Protein AF-A0A1M5S1B3-F1 (afdb_monomer_lite)

pLDDT: mean 83.91, std 16.59, range [32.0, 97.44]

Sequence (224 aa):
MMGCQSNFSLGKYIITVSEYGALAWTTNATFGRTRSGSCSVVGNILILLSCEEKALGYLRLEFQRNQMKLPVWDFSRYYCLSLDLNSTGKRNNSTEACIEDLALNYDHRPPAYEEPGLYRLDRYEICVDPYGGISWTTIDGSGKAARGSAAIDSGILLLKPKHDIIDTGPARLFYSKLRSMPSWQRTDLWGYEASLRSCAARSRGSAGSARAILGRLFSRRTVF

Radius of gyration: 20.28 Å; chains: 1; bounding box: 57×34×54 Å

Organism: NCBI:txid1121409

Structure (mmCIF, N/CA/C/O backbone):
data_AF-A0A1M5S1B3-F1
#
_entry.id   AF-A0A1M5S1B3-F1
#
loop_
_atom_site.group_PDB
_atom_site.id
_atom_site.type_symbol
_atom_site.label_atom_id
_atom_site.label_alt_id
_atom_site.label_comp_id
_atom_site.label_asym_id
_atom_site.label_entity_id
_atom_site.label_seq_id
_atom_site.pdbx_PDB_ins_code
_atom_site.Cartn_x
_atom_site.Cartn_y
_atom_site.Cartn_z
_atom_site.occupancy
_atom_site.B_iso_or_equiv
_atom_site.auth_seq_id
_atom_site.auth_comp_id
_atom_site.auth_asym_id
_atom_site.auth_atom_id
_atom_site.pdbx_PDB_model_num
ATOM 1 N N . MET A 1 1 ? 33.535 1.724 -19.715 1.00 37.28 1 MET A N 1
ATOM 2 C CA . MET A 1 1 ? 33.045 0.381 -19.342 1.00 37.28 1 MET A CA 1
ATOM 3 C C . MET A 1 1 ? 31.544 0.496 -19.126 1.00 37.28 1 MET A C 1
ATOM 5 O O . MET A 1 1 ? 31.143 1.174 -18.193 1.00 37.28 1 MET A O 1
ATOM 9 N N . MET A 1 2 ? 30.727 -0.012 -20.052 1.00 45.91 2 MET A N 1
ATOM 10 C CA . MET A 1 2 ? 29.263 0.013 -19.928 1.00 45.91 2 MET A CA 1
ATOM 11 C C . MET A 1 2 ? 28.829 -1.219 -19.139 1.00 45.91 2 MET A C 1
ATOM 13 O O . MET A 1 2 ? 29.049 -2.335 -19.603 1.00 45.91 2 MET A O 1
ATOM 17 N N . GLY A 1 3 ? 28.261 -1.012 -17.953 1.00 54.88 3 GLY A N 1
ATOM 18 C CA . GLY A 1 3 ? 27.695 -2.095 -17.159 1.00 54.88 3 GLY A CA 1
ATOM 19 C C . GLY A 1 3 ? 26.439 -2.682 -17.815 1.00 54.88 3 GLY A C 1
ATOM 20 O O . GLY A 1 3 ? 25.637 -1.950 -18.400 1.00 54.88 3 GLY A O 1
ATOM 21 N N . CYS A 1 4 ? 26.264 -3.999 -17.736 1.00 63.03 4 CYS A N 1
ATOM 22 C CA . CYS A 1 4 ? 25.086 -4.725 -18.198 1.00 63.03 4 CYS A CA 1
ATOM 23 C C . CYS A 1 4 ? 23.859 -4.358 -17.353 1.00 63.03 4 CYS A C 1
ATOM 25 O O . CYS A 1 4 ? 23.652 -4.874 -16.257 1.00 63.03 4 CYS A O 1
ATOM 27 N N . GLN A 1 5 ? 23.010 -3.484 -17.886 1.00 82.38 5 GLN A N 1
ATOM 28 C CA . GLN A 1 5 ? 21.691 -3.197 -17.328 1.00 82.38 5 GLN A CA 1
ATOM 29 C C . GLN A 1 5 ? 20.650 -4.134 -17.945 1.00 82.38 5 GLN A C 1
ATOM 31 O O . GLN A 1 5 ? 20.606 -4.309 -19.164 1.00 82.38 5 GLN A O 1
ATOM 36 N N . SER A 1 6 ? 19.796 -4.725 -17.110 1.00 90.44 6 SER A N 1
ATOM 37 C CA . SER A 1 6 ? 18.665 -5.541 -17.573 1.00 90.44 6 SER A CA 1
ATOM 38 C C . SER A 1 6 ? 17.364 -4.754 -17.456 1.00 90.44 6 SER A C 1
ATOM 40 O O . SER A 1 6 ? 17.094 -4.166 -16.412 1.00 90.44 6 SER A O 1
ATOM 42 N N . ASN A 1 7 ? 16.551 -4.757 -18.513 1.00 93.50 7 ASN A N 1
ATOM 43 C CA . ASN A 1 7 ? 15.290 -4.017 -18.573 1.00 93.50 7 ASN A CA 1
ATOM 44 C C . ASN A 1 7 ? 14.096 -4.971 -18.666 1.00 93.50 7 ASN A C 1
ATOM 46 O O . ASN A 1 7 ? 14.101 -5.898 -19.475 1.00 93.50 7 ASN A O 1
ATOM 50 N N . PHE A 1 8 ? 13.048 -4.687 -17.896 1.00 93.62 8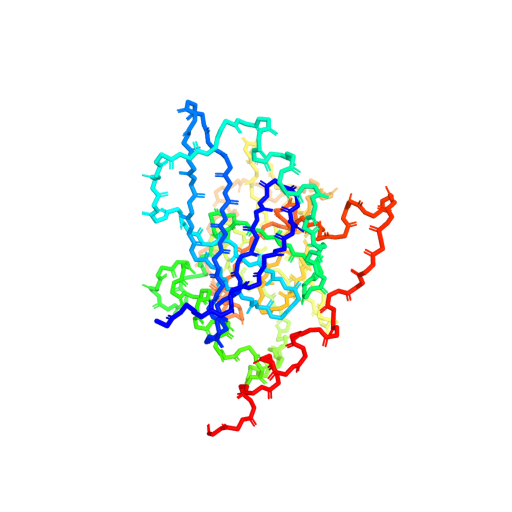 PHE A N 1
ATOM 51 C CA . PHE A 1 8 ? 11.826 -5.483 -17.815 1.00 93.62 8 PHE A CA 1
ATOM 52 C C . PHE A 1 8 ? 10.588 -4.614 -18.031 1.00 93.62 8 PHE A C 1
ATOM 54 O O . PHE A 1 8 ? 10.560 -3.441 -17.670 1.00 93.62 8 PHE A O 1
ATOM 61 N N . SER A 1 9 ? 9.534 -5.191 -18.596 1.00 93.94 9 SER A N 1
ATOM 62 C CA . SER A 1 9 ? 8.230 -4.549 -18.747 1.00 93.94 9 SER A CA 1
ATOM 63 C C . SER A 1 9 ? 7.332 -4.843 -17.542 1.00 93.94 9 SER A C 1
ATOM 65 O O . SER A 1 9 ? 7.104 -6.005 -17.203 1.00 93.94 9 SER A O 1
ATOM 67 N N . LEU A 1 10 ? 6.736 -3.797 -16.959 1.00 93.81 10 LEU A N 1
ATOM 68 C CA . LEU A 1 10 ? 5.743 -3.889 -15.885 1.00 93.81 10 LEU A CA 1
ATOM 69 C C . LEU A 1 10 ? 4.601 -2.887 -16.106 1.00 93.81 10 LEU A C 1
ATOM 71 O O . LEU A 1 10 ? 4.738 -1.693 -15.846 1.00 93.81 10 LEU A O 1
ATOM 75 N N . GLY A 1 11 ? 3.438 -3.345 -16.577 1.00 90.00 11 GLY A N 1
ATOM 76 C CA . GLY A 1 11 ? 2.297 -2.455 -16.831 1.00 90.00 11 GLY A CA 1
ATOM 77 C C . GLY A 1 11 ? 2.649 -1.347 -17.832 1.00 90.00 11 GLY A C 1
ATOM 78 O O . GLY A 1 11 ? 2.876 -1.642 -19.004 1.00 90.00 11 GLY A O 1
ATOM 79 N N . LYS A 1 12 ? 2.714 -0.088 -17.373 1.00 90.62 12 LYS A N 1
ATOM 80 C CA . LYS A 1 12 ? 3.164 1.095 -18.146 1.00 90.62 12 LYS A CA 1
ATOM 81 C C . LYS A 1 12 ? 4.621 1.511 -17.873 1.00 90.62 12 LYS A C 1
ATOM 83 O O . LYS A 1 12 ? 5.084 2.504 -18.423 1.00 90.62 12 LYS A O 1
ATOM 88 N N . TYR A 1 13 ? 5.301 0.782 -16.997 1.00 93.88 13 TYR A N 1
ATOM 89 C CA . TYR A 1 13 ? 6.650 1.057 -16.529 1.00 93.88 13 TYR A CA 1
ATOM 90 C C . TYR A 1 13 ? 7.662 0.122 -17.194 1.00 93.88 13 TYR A C 1
ATOM 92 O O . TYR A 1 13 ? 7.344 -1.011 -17.575 1.00 93.88 13 TYR A O 1
ATOM 100 N N . ILE A 1 14 ? 8.890 0.605 -17.311 1.00 94.25 14 ILE A N 1
ATOM 101 C CA . ILE A 1 14 ? 10.083 -0.201 -17.546 1.00 94.25 14 ILE A CA 1
ATOM 102 C C . ILE A 1 14 ? 10.834 -0.258 -16.223 1.00 94.25 14 ILE A C 1
ATOM 104 O O . ILE A 1 14 ? 11.056 0.790 -15.621 1.00 94.25 14 ILE A O 1
ATOM 108 N N . ILE A 1 15 ? 11.192 -1.456 -15.773 1.00 95.25 15 ILE A N 1
ATOM 109 C CA . ILE A 1 15 ? 12.019 -1.666 -14.586 1.00 95.25 15 ILE A CA 1
ATOM 110 C C . ILE A 1 15 ? 13.436 -1.979 -15.046 1.00 95.25 15 ILE A C 1
ATOM 112 O O . ILE A 1 15 ? 13.647 -2.938 -15.788 1.00 95.25 15 ILE A O 1
ATOM 116 N N . THR A 1 16 ? 14.391 -1.167 -14.617 1.00 93.88 16 THR A N 1
ATOM 117 C CA . THR A 1 16 ? 15.815 -1.344 -14.891 1.00 93.88 16 THR A CA 1
ATOM 118 C C . THR A 1 16 ? 16.493 -1.900 -13.651 1.00 93.88 16 THR A C 1
ATOM 120 O O . THR A 1 16 ? 16.322 -1.377 -12.551 1.00 93.88 16 THR A O 1
ATOM 123 N N . VAL A 1 17 ? 17.269 -2.961 -13.846 1.00 93.12 17 VAL A N 1
ATOM 124 C CA . VAL A 1 17 ? 18.108 -3.582 -12.823 1.00 93.12 17 VAL A CA 1
ATOM 125 C C . VAL A 1 17 ? 19.557 -3.277 -13.169 1.00 93.12 17 VAL A C 1
ATOM 127 O O . VAL A 1 17 ? 20.032 -3.650 -14.247 1.00 93.12 17 VAL A O 1
ATOM 130 N N . SER A 1 18 ? 20.246 -2.577 -12.271 1.00 89.69 18 SER A N 1
ATOM 131 C CA . SER A 1 18 ? 21.678 -2.323 -12.403 1.00 89.69 18 SER A CA 1
ATOM 132 C C . SER A 1 18 ? 22.498 -3.555 -12.013 1.00 89.69 18 SER A C 1
ATOM 134 O O . SER A 1 18 ? 22.008 -4.466 -11.344 1.00 89.69 18 SER A O 1
ATOM 136 N N . GLU A 1 19 ? 23.778 -3.567 -12.381 1.00 85.19 19 GLU A N 1
ATOM 137 C CA . GLU A 1 19 ? 24.711 -4.639 -12.000 1.00 85.19 19 GLU A CA 1
ATOM 138 C C . GLU A 1 19 ? 24.839 -4.814 -10.480 1.00 85.19 19 GLU A C 1
ATOM 140 O O . GLU A 1 19 ? 25.057 -5.922 -9.997 1.00 85.19 19 GLU A O 1
ATOM 145 N N . TYR A 1 20 ? 24.651 -3.731 -9.722 1.00 82.81 20 TYR A N 1
ATOM 146 C CA . TYR A 1 20 ? 24.690 -3.720 -8.257 1.00 82.81 20 TYR A CA 1
ATOM 147 C C . TYR A 1 20 ? 23.337 -4.079 -7.623 1.00 82.81 20 TYR A C 1
ATOM 149 O O . TYR A 1 20 ? 23.167 -3.975 -6.410 1.00 82.81 20 TYR A O 1
ATOM 157 N N . GLY A 1 21 ? 22.351 -4.471 -8.436 1.00 82.44 21 GLY A N 1
ATOM 158 C CA . GLY A 1 21 ? 21.005 -4.806 -7.979 1.00 82.44 21 GLY A CA 1
ATOM 159 C C . GLY A 1 21 ? 20.150 -3.595 -7.604 1.00 82.44 21 GLY A C 1
ATOM 160 O O . GLY A 1 21 ? 19.090 -3.773 -7.007 1.00 82.44 21 GLY A O 1
ATOM 161 N N . ALA A 1 22 ? 20.577 -2.373 -7.943 1.00 89.00 22 ALA A N 1
ATOM 162 C CA . ALA A 1 22 ? 19.733 -1.193 -7.781 1.00 89.00 22 ALA A CA 1
ATOM 163 C C . ALA A 1 22 ? 18.592 -1.242 -8.802 1.00 89.00 22 ALA A C 1
ATOM 165 O O . ALA A 1 22 ? 18.811 -1.547 -9.979 1.00 89.00 22 ALA A O 1
ATOM 166 N N . LEU A 1 23 ? 17.381 -0.949 -8.339 1.00 93.38 23 LEU A N 1
ATOM 167 C CA . LEU A 1 23 ? 16.174 -0.981 -9.151 1.00 93.38 23 LEU A CA 1
ATOM 168 C C . LEU A 1 23 ? 15.704 0.440 -9.429 1.00 93.38 23 LEU A C 1
ATOM 170 O O . LEU A 1 23 ? 15.578 1.248 -8.513 1.00 93.38 23 LEU A O 1
ATOM 174 N N . ALA A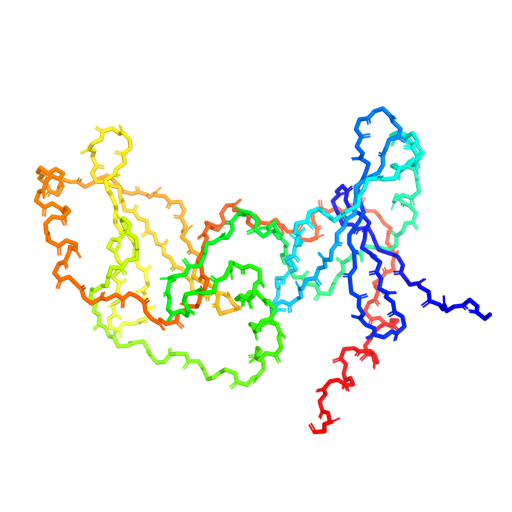 1 24 ? 15.382 0.717 -10.685 1.00 94.62 24 ALA A N 1
ATOM 175 C CA . ALA A 1 24 ? 14.778 1.972 -11.103 1.00 94.62 24 ALA A CA 1
ATOM 176 C C . ALA A 1 24 ? 13.565 1.698 -11.987 1.00 94.62 24 ALA A C 1
ATOM 178 O O . ALA A 1 24 ? 13.523 0.710 -12.721 1.00 94.62 24 ALA A O 1
ATOM 179 N N . TRP A 1 25 ? 12.577 2.582 -11.941 1.00 95.00 25 TRP A N 1
ATOM 180 C CA . TRP A 1 25 ? 11.451 2.568 -12.859 1.00 95.00 25 TRP A CA 1
ATOM 181 C C . TRP A 1 25 ? 11.552 3.735 -13.824 1.00 95.00 25 TRP A C 1
ATOM 183 O O . TRP A 1 25 ? 12.063 4.800 -13.499 1.00 95.00 25 TRP A O 1
ATOM 193 N N . THR A 1 26 ? 11.028 3.542 -15.029 1.00 93.94 26 THR A N 1
ATOM 194 C CA . THR A 1 26 ? 10.838 4.599 -16.021 1.00 93.94 26 THR A CA 1
ATOM 195 C C . THR A 1 26 ? 9.447 4.482 -16.630 1.00 93.94 26 THR A C 1
ATOM 197 O O . THR A 1 26 ? 8.979 3.387 -16.932 1.00 93.94 26 THR A O 1
ATOM 200 N N . THR A 1 27 ? 8.766 5.604 -16.842 1.00 92.25 27 THR A N 1
ATOM 201 C CA . THR A 1 27 ? 7.501 5.682 -17.590 1.00 92.25 27 THR A CA 1
ATOM 202 C C . THR A 1 27 ? 7.541 6.852 -18.561 1.00 92.25 27 THR A C 1
ATOM 204 O O . THR A 1 27 ? 8.162 7.885 -18.297 1.00 92.25 27 THR A O 1
ATOM 207 N N . ASN A 1 28 ? 6.815 6.729 -19.669 1.00 89.25 28 ASN A N 1
ATOM 208 C CA . ASN A 1 28 ? 6.509 7.882 -20.505 1.00 89.25 28 ASN A CA 1
ATOM 209 C C . ASN A 1 28 ? 5.652 8.900 -19.726 1.00 89.25 28 ASN A C 1
ATOM 211 O O . ASN A 1 28 ? 4.760 8.530 -18.954 1.00 89.25 28 ASN A O 1
ATOM 215 N N . ALA A 1 29 ? 5.934 10.177 -19.952 1.00 82.75 29 ALA A N 1
ATOM 216 C CA . ALA A 1 29 ? 5.167 11.328 -19.510 1.00 82.75 29 ALA A CA 1
ATOM 217 C C . ALA A 1 29 ? 4.726 12.161 -20.727 1.00 82.75 29 ALA A C 1
ATOM 219 O O . ALA A 1 29 ? 5.147 11.937 -21.865 1.00 82.75 29 ALA A O 1
ATOM 220 N N . THR A 1 30 ? 3.840 13.129 -20.497 1.00 77.94 30 THR A N 1
ATOM 221 C CA . THR A 1 30 ? 3.340 14.006 -21.560 1.00 77.94 30 THR A CA 1
ATOM 222 C C . THR A 1 30 ? 4.472 14.810 -22.211 1.00 77.94 30 THR A C 1
ATOM 224 O O . THR A 1 30 ? 5.472 15.129 -21.568 1.00 77.94 30 THR A O 1
ATOM 227 N N . PHE A 1 31 ? 4.290 15.152 -23.492 1.00 78.31 31 PHE A N 1
ATOM 228 C CA . PHE A 1 31 ? 5.207 15.988 -24.284 1.00 78.31 31 PHE A CA 1
ATOM 229 C C . PHE A 1 31 ? 6.603 15.392 -24.528 1.00 78.31 31 PHE A C 1
ATOM 231 O O . PHE A 1 31 ? 7.599 16.104 -24.449 1.00 78.31 31 PHE A O 1
ATOM 238 N N . GLY A 1 32 ? 6.684 14.086 -24.815 1.00 77.31 32 GLY A N 1
ATOM 239 C CA . GLY A 1 32 ? 7.965 13.438 -25.140 1.00 77.31 32 GLY A CA 1
ATOM 240 C C . GLY A 1 32 ? 8.948 13.454 -23.969 1.00 77.31 32 GLY A C 1
ATOM 241 O O . GLY A 1 32 ? 10.155 13.534 -24.157 1.00 77.31 32 GLY A O 1
ATOM 242 N N . ARG A 1 33 ? 8.427 13.442 -22.740 1.00 83.56 33 ARG A N 1
ATOM 243 C CA . ARG A 1 33 ? 9.235 13.380 -21.524 1.00 83.56 33 ARG A CA 1
ATOM 244 C C . ARG A 1 33 ? 9.167 11.988 -20.933 1.00 83.56 33 ARG A C 1
ATOM 246 O O . ARG A 1 33 ? 8.184 11.268 -21.111 1.00 83.56 33 ARG A O 1
ATOM 253 N N . THR A 1 34 ? 10.185 11.628 -20.179 1.00 88.06 34 THR A N 1
ATOM 254 C CA . THR A 1 34 ? 10.177 10.446 -19.318 1.00 88.06 34 THR A CA 1
ATOM 255 C C . THR A 1 34 ? 10.211 10.875 -17.863 1.00 88.06 34 THR A C 1
ATOM 257 O O . THR A 1 34 ? 10.659 11.969 -17.520 1.00 88.06 34 THR A O 1
ATOM 260 N N . ARG A 1 35 ? 9.656 10.020 -17.009 1.00 90.94 35 ARG A N 1
ATOM 261 C CA . ARG A 1 35 ? 9.797 10.104 -15.558 1.00 90.94 35 ARG A CA 1
ATOM 262 C C . ARG A 1 35 ? 10.469 8.841 -15.075 1.00 90.94 35 ARG A C 1
ATOM 264 O O . ARG A 1 35 ? 10.085 7.761 -15.531 1.00 90.94 35 ARG A O 1
ATOM 271 N N . SER A 1 36 ? 11.392 8.997 -14.147 1.00 92.19 36 SER A N 1
ATOM 272 C CA . SER A 1 36 ? 12.081 7.896 -13.493 1.00 92.19 36 SER A CA 1
ATOM 273 C C . SER A 1 36 ? 12.191 8.130 -11.993 1.00 92.19 36 SER A C 1
ATOM 275 O O . SER A 1 36 ? 12.040 9.252 -11.502 1.00 92.19 36 SER A O 1
ATOM 277 N N . GLY A 1 37 ? 12.414 7.040 -11.275 1.00 93.75 37 GLY A N 1
ATOM 278 C CA . GLY A 1 37 ? 12.659 7.029 -9.841 1.00 93.75 37 GLY A CA 1
ATOM 279 C C . GLY A 1 37 ? 13.144 5.657 -9.398 1.00 93.75 37 GLY A C 1
ATOM 280 O O . GLY A 1 37 ? 13.147 4.701 -10.182 1.00 93.75 37 GLY A O 1
ATOM 281 N N . SER A 1 38 ? 13.554 5.562 -8.142 1.00 94.56 38 SER A N 1
ATOM 282 C CA . SER A 1 38 ? 14.037 4.317 -7.552 1.00 94.56 38 SER A CA 1
ATOM 283 C C . SER A 1 38 ? 12.899 3.325 -7.262 1.00 94.56 38 SER A C 1
ATOM 285 O O . SER A 1 38 ? 11.720 3.687 -7.190 1.00 94.56 38 SER A O 1
ATOM 287 N N . CYS A 1 39 ? 13.230 2.042 -7.110 1.00 94.69 39 CYS A N 1
ATOM 288 C CA . CYS A 1 39 ? 12.299 1.024 -6.617 1.00 94.69 39 CYS A CA 1
ATOM 289 C C . CYS A 1 39 ? 12.887 0.269 -5.428 1.00 94.69 39 CYS A C 1
ATOM 291 O O . CYS A 1 39 ? 14.091 0.026 -5.373 1.00 94.69 39 CYS A O 1
ATOM 293 N N . SER A 1 40 ? 11.999 -0.236 -4.577 1.00 94.31 40 SER A N 1
ATOM 294 C CA . SER A 1 40 ? 12.340 -1.158 -3.496 1.00 94.31 40 SER A CA 1
ATOM 295 C C . SER A 1 40 ? 11.471 -2.405 -3.581 1.00 94.31 40 SER A C 1
ATOM 297 O O . SER A 1 40 ? 10.275 -2.317 -3.853 1.00 94.31 40 SER A O 1
ATOM 299 N N . VAL A 1 41 ? 12.059 -3.579 -3.358 1.00 93.06 41 VAL A N 1
ATOM 300 C CA . VAL A 1 41 ? 11.309 -4.837 -3.242 1.00 93.06 41 VAL A CA 1
ATOM 301 C C . VAL A 1 41 ? 11.174 -5.172 -1.767 1.00 93.06 41 VAL A C 1
ATOM 303 O O . VAL A 1 41 ? 12.174 -5.269 -1.063 1.00 93.06 41 VAL A O 1
ATOM 306 N N . VAL A 1 42 ? 9.936 -5.357 -1.319 1.00 92.12 42 VAL A N 1
ATOM 307 C CA . VAL A 1 42 ? 9.602 -5.799 0.032 1.00 92.12 42 VAL A CA 1
ATOM 308 C C . VAL A 1 42 ? 8.804 -7.089 -0.090 1.00 92.12 42 VAL A C 1
ATOM 310 O O . VAL A 1 42 ? 7.664 -7.069 -0.558 1.00 92.12 42 VAL A O 1
ATOM 313 N N . GLY A 1 43 ? 9.404 -8.217 0.295 1.00 89.88 43 GLY A N 1
ATOM 314 C CA . GLY A 1 43 ? 8.798 -9.534 0.117 1.00 89.88 43 GLY A CA 1
ATOM 315 C C . GLY A 1 43 ? 8.320 -9.760 -1.317 1.00 89.88 43 GLY A C 1
ATOM 316 O O . GLY A 1 43 ? 9.113 -9.772 -2.255 1.00 89.88 43 GLY A O 1
ATOM 317 N N . ASN A 1 44 ? 7.005 -9.909 -1.496 1.00 91.38 44 ASN A N 1
ATOM 318 C CA . ASN A 1 44 ? 6.384 -10.150 -2.803 1.00 91.38 44 ASN A CA 1
ATOM 319 C C . ASN A 1 44 ? 5.857 -8.879 -3.497 1.00 91.38 44 ASN A C 1
ATOM 321 O O . ASN A 1 44 ? 5.125 -8.988 -4.492 1.00 91.38 44 ASN A O 1
ATOM 325 N N . ILE A 1 45 ? 6.208 -7.691 -3.000 1.00 94.62 45 ILE A N 1
ATOM 326 C CA . ILE A 1 45 ? 5.695 -6.399 -3.468 1.00 94.62 45 ILE A CA 1
ATOM 327 C C . ILE A 1 45 ? 6.851 -5.528 -3.980 1.00 94.62 45 ILE A C 1
ATOM 329 O O . ILE A 1 45 ? 7.800 -5.239 -3.257 1.00 94.62 45 ILE A O 1
ATOM 333 N N . LEU A 1 46 ? 6.759 -5.073 -5.233 1.00 96.19 46 LEU A N 1
ATOM 334 C CA . LEU A 1 46 ? 7.633 -4.034 -5.788 1.00 96.19 46 LEU A CA 1
ATOM 335 C C . LEU A 1 46 ? 7.016 -2.654 -5.532 1.00 96.19 46 LEU A C 1
ATOM 337 O O . LEU A 1 46 ? 5.931 -2.347 -6.021 1.00 96.19 46 LEU A O 1
ATOM 341 N N . ILE A 1 47 ? 7.721 -1.798 -4.810 1.00 96.75 47 ILE A N 1
ATOM 342 C CA . ILE A 1 47 ? 7.279 -0.444 -4.488 1.00 96.75 47 ILE A CA 1
ATOM 343 C C . ILE A 1 47 ? 8.039 0.536 -5.380 1.00 96.75 47 ILE A C 1
ATOM 345 O O . ILE A 1 47 ? 9.268 0.598 -5.350 1.00 96.75 47 ILE A O 1
ATOM 349 N N . LEU A 1 48 ? 7.301 1.293 -6.191 1.00 96.19 48 LEU A N 1
ATOM 350 C CA . LEU A 1 48 ? 7.851 2.355 -7.031 1.00 96.19 48 LEU A CA 1
ATOM 351 C C . LEU A 1 48 ? 7.929 3.637 -6.197 1.00 96.19 48 LEU A C 1
ATOM 353 O O . LEU A 1 48 ? 6.885 4.182 -5.827 1.00 96.19 48 LEU A O 1
ATOM 357 N N . LEU A 1 49 ? 9.144 4.089 -5.884 1.00 95.19 49 LEU A N 1
ATOM 358 C CA . LEU A 1 49 ? 9.376 5.295 -5.087 1.00 95.19 49 LEU A CA 1
ATOM 359 C C . LEU A 1 49 ? 9.068 6.560 -5.898 1.00 95.19 49 LEU A C 1
ATOM 361 O O . LEU A 1 49 ? 8.741 6.495 -7.090 1.00 95.19 49 LEU A O 1
ATOM 365 N N . SER A 1 50 ? 9.128 7.714 -5.239 1.00 90.62 50 SER A N 1
ATOM 366 C CA . SER A 1 50 ? 8.826 9.006 -5.842 1.00 90.62 50 SER A CA 1
ATOM 367 C C . SER A 1 50 ? 9.663 9.282 -7.091 1.00 90.62 50 SER A C 1
ATOM 369 O O . SER A 1 50 ? 10.761 8.774 -7.289 1.00 90.62 50 SER A O 1
ATOM 371 N N . CYS A 1 51 ? 9.097 10.097 -7.980 1.00 86.94 51 CYS A N 1
ATOM 372 C CA . CYS A 1 51 ? 9.772 10.522 -9.200 1.00 86.94 51 CYS A CA 1
ATOM 373 C C . CYS A 1 51 ? 10.949 11.435 -8.844 1.00 86.94 51 CYS A C 1
ATOM 375 O O . CYS A 1 51 ? 10.732 12.515 -8.296 1.00 86.94 51 CYS A O 1
ATOM 377 N N . GLU A 1 52 ? 12.153 11.039 -9.232 1.00 78.69 52 GLU A N 1
ATOM 378 C CA . GLU A 1 52 ? 13.385 11.792 -8.985 1.00 78.69 52 GLU A CA 1
ATOM 379 C C . GLU A 1 52 ? 13.773 12.634 -10.209 1.00 78.69 52 GLU A C 1
ATOM 381 O O . GLU A 1 52 ? 14.248 13.759 -10.071 1.00 78.69 52 GLU A O 1
ATOM 386 N N . GLU A 1 53 ? 13.496 12.143 -11.423 1.00 74.75 53 GLU A N 1
ATOM 387 C CA . GLU A 1 53 ? 14.030 12.744 -12.646 1.00 74.75 53 GLU A CA 1
ATOM 388 C C . GLU A 1 53 ? 12.971 12.927 -13.746 1.00 74.75 53 GLU A C 1
ATOM 390 O O . GLU A 1 53 ? 12.047 12.124 -13.928 1.00 74.75 53 GLU A O 1
ATOM 395 N N . LYS A 1 54 ? 13.111 14.029 -14.495 1.00 76.31 54 LYS A N 1
ATOM 396 C CA . LYS A 1 54 ? 12.353 14.330 -15.716 1.00 76.31 54 LYS A CA 1
ATOM 397 C C . LYS A 1 54 ? 13.337 14.610 -16.845 1.00 76.31 54 LYS A C 1
ATOM 399 O O . LYS A 1 54 ? 13.921 15.689 -16.886 1.00 76.31 54 LYS A O 1
ATOM 404 N N . ALA A 1 55 ? 13.463 13.677 -17.777 1.00 75.62 55 ALA A N 1
ATOM 405 C CA . ALA A 1 55 ? 14.340 13.822 -18.932 1.00 75.62 55 ALA A CA 1
ATOM 406 C C . ALA A 1 55 ? 13.540 14.020 -20.227 1.00 75.62 55 ALA A C 1
ATOM 408 O O . ALA A 1 55 ? 12.345 13.700 -20.311 1.00 75.62 55 ALA A O 1
ATOM 409 N N . LEU A 1 56 ? 14.215 14.550 -21.251 1.00 77.25 56 LEU A N 1
ATOM 410 C CA . LEU A 1 56 ? 13.761 14.365 -22.626 1.00 77.25 56 LEU A CA 1
ATOM 411 C C . LEU A 1 56 ? 13.773 12.866 -22.912 1.00 77.25 56 LEU A C 1
ATOM 413 O O . LEU A 1 56 ? 14.740 12.173 -22.603 1.00 77.25 56 LEU A O 1
ATOM 417 N N . GLY A 1 57 ? 12.675 12.363 -23.451 1.00 72.75 57 GLY A N 1
ATOM 418 C CA . GLY A 1 57 ? 12.477 10.939 -23.609 1.00 72.75 57 GLY A CA 1
ATOM 419 C C . GLY A 1 57 ? 11.738 10.602 -24.887 1.00 72.75 57 GLY A C 1
ATOM 420 O O . GLY A 1 57 ? 11.523 11.429 -25.769 1.00 72.75 57 GLY A O 1
ATOM 421 N N . TYR A 1 58 ? 11.347 9.341 -24.975 1.00 71.38 58 TYR A N 1
ATOM 422 C CA . TYR A 1 58 ? 10.663 8.810 -26.142 1.00 71.38 58 TYR A CA 1
ATOM 423 C C . TYR A 1 58 ? 9.272 9.414 -26.318 1.00 71.38 58 TYR A C 1
ATOM 425 O O . TYR A 1 58 ? 8.554 9.679 -25.342 1.00 71.38 58 TYR A O 1
ATOM 433 N N . LEU A 1 59 ? 8.839 9.522 -27.576 1.00 81.31 59 LEU A N 1
ATOM 434 C CA . LEU A 1 59 ? 7.423 9.702 -27.869 1.00 81.31 59 LEU A CA 1
ATOM 435 C C . LEU A 1 59 ? 6.637 8.508 -27.310 1.00 81.31 59 LEU A C 1
ATOM 437 O O . LEU A 1 59 ? 7.134 7.383 -27.229 1.00 81.31 59 LEU A O 1
ATOM 441 N N . ARG A 1 60 ? 5.377 8.736 -26.928 1.00 81.69 60 ARG A N 1
ATOM 442 C CA . ARG A 1 60 ? 4.543 7.722 -26.258 1.00 81.69 60 ARG A CA 1
ATOM 443 C C . ARG A 1 60 ? 4.501 6.386 -27.012 1.00 81.69 60 ARG A C 1
ATOM 445 O O . ARG A 1 60 ? 4.594 5.330 -26.390 1.00 81.69 60 ARG A O 1
ATOM 452 N N . LEU A 1 61 ? 4.383 6.436 -28.340 1.00 84.44 61 LEU A N 1
ATOM 453 C CA . LEU A 1 61 ? 4.326 5.246 -29.194 1.00 84.44 61 LEU A CA 1
ATOM 454 C C . LEU A 1 61 ? 5.664 4.497 -29.247 1.00 84.44 61 LEU A C 1
ATOM 456 O O . LEU A 1 61 ? 5.676 3.269 -29.211 1.00 84.44 61 LEU A O 1
ATOM 460 N N . GLU A 1 62 ? 6.785 5.216 -29.283 1.00 84.94 62 GLU A N 1
ATOM 461 C CA . GLU A 1 62 ? 8.125 4.621 -29.265 1.00 84.94 62 GLU A CA 1
ATOM 462 C C . GLU A 1 62 ? 8.401 3.934 -27.931 1.00 84.94 62 GLU A C 1
ATOM 464 O O . GLU A 1 62 ? 8.840 2.785 -27.907 1.00 84.94 62 GLU A O 1
ATOM 469 N N . PHE A 1 63 ? 8.057 4.598 -26.822 1.00 86.50 63 PHE A N 1
ATOM 470 C CA . PHE A 1 63 ? 8.180 4.023 -25.486 1.00 86.50 63 PHE A CA 1
ATOM 471 C C . PHE A 1 63 ? 7.395 2.714 -25.379 1.00 86.50 63 PHE A C 1
ATOM 473 O O . PHE A 1 63 ? 7.932 1.694 -24.955 1.00 86.50 63 PHE A O 1
ATOM 480 N N . GLN A 1 64 ? 6.136 2.721 -25.825 1.00 85.75 64 GLN A N 1
ATOM 481 C CA . GLN A 1 64 ? 5.283 1.537 -25.792 1.00 85.75 64 GLN A CA 1
ATOM 482 C C . GLN A 1 64 ? 5.829 0.416 -26.689 1.00 85.75 64 GLN A C 1
ATOM 484 O O . GLN A 1 64 ? 5.830 -0.748 -26.290 1.00 85.75 64 GLN A O 1
ATOM 489 N N . ARG A 1 65 ? 6.332 0.753 -27.884 1.00 86.69 65 ARG A N 1
ATOM 490 C CA . ARG A 1 65 ? 6.942 -0.214 -28.807 1.00 86.69 65 ARG A CA 1
ATOM 491 C C . ARG A 1 65 ? 8.195 -0.856 -28.220 1.00 86.69 65 ARG A C 1
ATOM 493 O O . ARG A 1 65 ? 8.383 -2.056 -28.392 1.00 86.69 65 ARG A O 1
ATOM 500 N N . ASN A 1 66 ? 9.027 -0.082 -27.529 1.00 86.06 66 ASN A N 1
ATOM 501 C CA . ASN A 1 66 ? 10.224 -0.591 -26.863 1.00 86.06 66 ASN A CA 1
ATOM 502 C C . ASN A 1 66 ? 9.855 -1.464 -25.665 1.00 86.06 66 ASN A C 1
ATOM 504 O O . ASN A 1 66 ? 10.357 -2.577 -25.547 1.00 86.06 66 ASN A O 1
ATOM 508 N N . GLN A 1 67 ? 8.911 -1.013 -24.838 1.00 88.25 67 GLN A N 1
ATOM 509 C CA . GLN A 1 67 ? 8.437 -1.761 -23.677 1.00 88.25 67 GLN A CA 1
ATOM 510 C C . GLN A 1 67 ? 7.864 -3.134 -24.067 1.00 88.25 67 GLN A C 1
ATOM 512 O O . GLN A 1 67 ? 8.127 -4.120 -23.389 1.00 88.25 67 GLN A O 1
ATOM 517 N N . MET A 1 68 ? 7.115 -3.224 -25.173 1.00 87.12 68 MET A N 1
ATOM 518 C CA . MET A 1 68 ? 6.540 -4.490 -25.654 1.00 87.12 68 MET A CA 1
ATOM 519 C C . MET A 1 68 ? 7.582 -5.547 -26.054 1.00 87.12 68 MET A C 1
ATOM 521 O O . MET A 1 68 ? 7.226 -6.716 -26.157 1.00 87.12 68 MET A O 1
ATOM 525 N N . LYS A 1 69 ? 8.844 -5.161 -26.274 1.00 89.81 69 LYS A N 1
ATOM 526 C CA . LYS A 1 69 ? 9.939 -6.088 -26.602 1.00 89.81 69 LYS A CA 1
ATOM 527 C C . LYS A 1 69 ? 10.688 -6.596 -25.369 1.00 89.81 69 LYS A C 1
ATOM 529 O O . LYS A 1 69 ? 11.550 -7.458 -25.508 1.00 89.81 69 LYS A O 1
ATOM 534 N N . LEU A 1 70 ? 10.420 -6.029 -24.193 1.00 90.81 70 LEU A N 1
ATOM 535 C CA . LEU A 1 70 ? 11.129 -6.377 -22.967 1.00 90.81 70 LEU A CA 1
ATOM 536 C C . LEU A 1 70 ? 10.509 -7.610 -22.297 1.00 90.81 70 LEU A C 1
ATOM 538 O O . LEU A 1 70 ? 9.285 -7.772 -22.341 1.00 90.81 70 LEU A O 1
ATOM 542 N N . PRO A 1 71 ? 11.323 -8.437 -21.617 1.00 91.81 71 PRO A N 1
ATOM 543 C CA . PRO A 1 71 ? 10.810 -9.510 -20.774 1.00 91.81 71 PRO A CA 1
ATOM 544 C C . PRO A 1 71 ? 9.889 -8.956 -19.682 1.00 91.81 71 PRO A C 1
ATOM 546 O O . PRO A 1 71 ? 10.089 -7.850 -19.178 1.00 91.81 71 PRO A O 1
ATOM 549 N N . VAL A 1 72 ? 8.865 -9.720 -19.307 1.00 91.38 72 VAL A N 1
ATOM 550 C CA . VAL A 1 72 ? 7.919 -9.320 -18.255 1.00 91.38 72 VAL A CA 1
ATOM 551 C C . VAL A 1 72 ? 8.587 -9.428 -16.884 1.00 91.38 72 VAL A C 1
ATOM 553 O O . VAL A 1 72 ? 9.319 -10.379 -16.622 1.00 91.38 72 VAL A O 1
ATOM 556 N N . TRP A 1 73 ? 8.322 -8.463 -16.003 1.00 92.31 73 TRP A N 1
ATOM 557 C CA . TRP A 1 73 ? 8.743 -8.534 -14.605 1.00 92.31 73 TRP A CA 1
ATOM 558 C C . TRP A 1 73 ? 8.022 -9.674 -13.867 1.00 92.31 73 TRP A C 1
ATOM 560 O O . TRP A 1 73 ? 6.801 -9.630 -13.702 1.00 92.31 73 TRP A O 1
ATOM 570 N N . ASP A 1 74 ? 8.779 -10.671 -13.401 1.00 90.38 74 ASP A N 1
ATOM 571 C CA . ASP A 1 74 ? 8.272 -11.857 -12.694 1.00 90.38 74 ASP A CA 1
ATOM 572 C C . ASP A 1 74 ? 8.905 -12.070 -11.301 1.00 90.38 74 ASP A C 1
ATOM 574 O O . ASP A 1 74 ? 8.705 -13.113 -10.680 1.00 90.38 74 ASP A O 1
ATOM 578 N N . PHE A 1 75 ? 9.627 -11.069 -10.779 1.00 89.44 75 PHE A N 1
ATOM 579 C CA . PHE A 1 75 ? 10.333 -11.146 -9.490 1.00 89.44 75 PHE A CA 1
ATOM 580 C C . PHE A 1 75 ? 9.471 -10.786 -8.272 1.00 89.44 75 PHE A C 1
ATOM 582 O O . PHE A 1 75 ? 9.852 -11.086 -7.146 1.00 89.44 75 PHE A O 1
ATOM 589 N N . SER A 1 76 ? 8.309 -10.162 -8.477 1.00 92.12 76 SER A N 1
ATOM 590 C CA . SER A 1 76 ? 7.334 -9.863 -7.424 1.00 92.12 76 SER A CA 1
ATOM 591 C C . SER A 1 76 ? 5.922 -10.193 -7.906 1.00 92.12 76 SER A C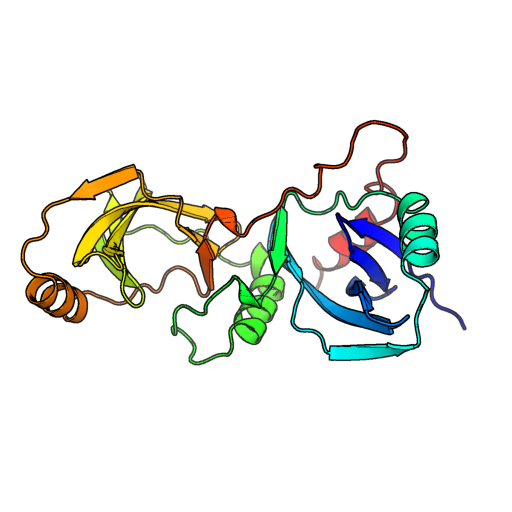 1
ATOM 593 O O . SER A 1 76 ? 5.632 -10.144 -9.105 1.00 92.12 76 SER A O 1
ATOM 595 N N . ARG A 1 77 ? 5.018 -10.522 -6.979 1.00 93.50 77 ARG A N 1
ATOM 596 C CA . ARG A 1 77 ? 3.615 -10.823 -7.307 1.00 93.50 77 ARG A CA 1
ATOM 597 C C . ARG A 1 77 ? 2.813 -9.549 -7.557 1.00 93.50 77 ARG A C 1
ATOM 599 O O . ARG A 1 77 ? 1.968 -9.512 -8.459 1.00 93.50 77 ARG A O 1
ATOM 606 N N . TYR A 1 78 ? 3.089 -8.525 -6.756 1.00 95.69 78 TYR A N 1
ATOM 607 C CA . TYR A 1 78 ? 2.397 -7.247 -6.796 1.00 95.69 78 TYR A CA 1
ATOM 608 C C . TYR A 1 78 ? 3.370 -6.084 -6.966 1.00 95.69 78 TYR A C 1
ATOM 610 O O . TYR A 1 78 ? 4.574 -6.208 -6.719 1.00 95.69 78 TYR A O 1
ATOM 618 N N . TYR A 1 79 ? 2.822 -4.942 -7.370 1.00 96.50 79 TYR A N 1
ATOM 619 C CA . TYR A 1 79 ? 3.491 -3.655 -7.302 1.00 96.50 79 TYR A CA 1
ATOM 620 C C . TYR A 1 79 ? 2.527 -2.535 -6.891 1.00 96.50 79 TYR A C 1
ATOM 622 O O . TYR A 1 79 ? 1.329 -2.611 -7.175 1.00 96.50 79 TYR A O 1
ATOM 630 N N . CYS A 1 80 ? 3.042 -1.486 -6.255 1.00 96.25 80 CYS A N 1
ATOM 631 C CA . CYS A 1 80 ? 2.302 -0.259 -5.939 1.00 96.25 80 CYS A CA 1
ATOM 632 C C . CYS A 1 80 ? 3.219 0.969 -5.995 1.00 96.25 80 CYS A C 1
ATOM 634 O O . CYS A 1 80 ? 4.431 0.846 -6.180 1.00 96.25 80 CYS A O 1
ATOM 636 N N . LEU A 1 81 ? 2.638 2.162 -5.870 1.00 95.94 81 LEU A N 1
ATOM 637 C CA . LEU A 1 81 ? 3.398 3.404 -5.734 1.00 95.94 81 LEU A CA 1
ATOM 638 C C . LEU A 1 81 ? 3.646 3.693 -4.249 1.00 95.94 81 LEU A C 1
ATOM 640 O O . LEU A 1 81 ? 2.785 3.402 -3.420 1.00 95.94 81 LEU A O 1
ATOM 644 N N . SER A 1 82 ? 4.783 4.303 -3.906 1.00 95.44 82 SER A N 1
ATOM 645 C CA . SER A 1 82 ? 5.069 4.726 -2.525 1.00 95.44 82 SER A CA 1
ATOM 646 C C . SER A 1 82 ? 4.016 5.702 -1.992 1.00 95.44 82 SER A C 1
ATOM 648 O O . SER A 1 82 ? 3.660 5.637 -0.821 1.00 95.44 82 SER A O 1
ATOM 650 N N . LEU A 1 83 ? 3.454 6.541 -2.870 1.00 94.06 83 LEU A N 1
ATOM 651 C CA . LEU A 1 83 ? 2.384 7.493 -2.545 1.00 94.06 83 LEU A CA 1
ATOM 652 C C . LEU A 1 83 ? 1.060 6.835 -2.127 1.00 94.06 83 LEU A C 1
ATOM 654 O O . LEU A 1 83 ? 0.214 7.497 -1.535 1.00 94.06 83 LEU A O 1
ATOM 658 N N . ASP A 1 84 ? 0.874 5.553 -2.449 1.00 95.25 84 ASP A N 1
ATOM 659 C CA . ASP A 1 84 ? -0.311 4.792 -2.051 1.00 95.25 84 ASP A CA 1
ATOM 660 C C . ASP A 1 84 ? -0.150 4.157 -0.654 1.00 95.25 84 ASP A C 1
ATOM 662 O O . ASP A 1 84 ? -1.077 3.513 -0.150 1.00 95.25 84 ASP A O 1
ATOM 666 N N . LEU A 1 85 ? 1.029 4.316 -0.042 1.00 95.56 85 LEU A N 1
ATOM 667 C CA . LEU A 1 85 ? 1.379 3.816 1.280 1.00 95.56 85 LEU A CA 1
ATOM 668 C C . LEU A 1 85 ? 1.548 4.970 2.269 1.00 95.56 85 LEU A C 1
ATOM 670 O O . LEU A 1 85 ? 1.890 6.098 1.920 1.00 95.56 85 LEU A O 1
ATOM 674 N N . ASN A 1 86 ? 1.344 4.657 3.540 1.00 94.94 86 ASN A N 1
ATOM 675 C CA . ASN A 1 86 ? 1.454 5.589 4.647 1.00 94.94 86 ASN A CA 1
ATOM 676 C C . ASN A 1 86 ? 2.327 4.986 5.746 1.00 94.94 86 ASN A C 1
ATOM 678 O O . ASN A 1 86 ? 2.228 3.798 6.055 1.00 94.94 86 ASN A O 1
ATOM 682 N N . SER A 1 87 ? 3.150 5.826 6.371 1.00 93.19 87 SER A N 1
ATOM 683 C CA . SER A 1 87 ? 3.843 5.473 7.609 1.00 93.19 87 SER A CA 1
ATOM 684 C C . SER A 1 87 ? 2.836 5.344 8.755 1.00 93.19 87 SER A C 1
ATOM 686 O O . SER A 1 87 ? 1.888 6.125 8.860 1.00 93.19 87 SER A O 1
ATOM 688 N N . THR A 1 88 ? 3.035 4.370 9.641 1.00 89.00 88 THR A N 1
ATOM 689 C CA . THR A 1 88 ? 2.229 4.216 10.868 1.00 89.00 88 THR A CA 1
ATOM 690 C C . THR A 1 88 ? 2.612 5.228 11.952 1.00 89.00 88 THR A C 1
ATOM 692 O O . THR A 1 88 ? 1.954 5.304 12.988 1.00 89.00 88 THR A O 1
ATOM 695 N N . GLY A 1 89 ? 3.670 6.018 11.729 1.00 81.19 89 GLY A N 1
ATOM 696 C CA . GLY A 1 89 ? 4.175 7.010 12.681 1.00 81.19 89 GLY A CA 1
ATOM 697 C C . GLY A 1 89 ? 5.065 6.426 13.782 1.00 81.19 89 GLY A C 1
ATOM 698 O O . GLY A 1 89 ? 5.576 7.180 14.601 1.00 81.19 89 GLY A O 1
ATOM 699 N N . LYS A 1 90 ? 5.318 5.109 13.784 1.00 78.12 90 LYS A N 1
ATOM 700 C CA . LYS A 1 90 ? 6.167 4.421 14.775 1.00 78.12 90 LYS A CA 1
ATOM 701 C C . LYS A 1 90 ? 7.573 5.018 14.916 1.00 78.12 90 LYS A C 1
ATOM 703 O O . LYS A 1 90 ? 8.127 5.029 16.010 1.00 78.12 90 LYS A O 1
ATOM 708 N N . ARG A 1 91 ? 8.159 5.482 13.808 1.00 73.00 91 ARG A N 1
ATOM 709 C CA . ARG A 1 91 ? 9.571 5.897 13.729 1.00 73.00 91 ARG A CA 1
ATOM 710 C C . ARG A 1 91 ? 9.799 7.379 13.423 1.00 73.00 91 ARG A C 1
ATOM 712 O O . ARG A 1 91 ? 10.944 7.764 13.270 1.00 73.00 91 ARG A O 1
ATOM 719 N N . ASN A 1 92 ? 8.753 8.209 13.320 1.00 76.75 92 ASN A N 1
ATOM 720 C CA . ASN A 1 92 ? 8.855 9.602 12.833 1.00 76.75 92 ASN A CA 1
ATOM 721 C C . ASN A 1 92 ? 9.600 9.752 11.485 1.00 76.75 92 ASN A C 1
ATOM 723 O O . ASN A 1 92 ? 10.082 10.830 11.149 1.00 76.75 92 ASN A O 1
ATOM 727 N N . ASN A 1 93 ? 9.670 8.672 10.704 1.00 82.75 93 ASN A N 1
ATOM 728 C CA . ASN A 1 93 ? 10.347 8.625 9.416 1.00 82.75 93 ASN A CA 1
ATOM 729 C C . ASN A 1 93 ? 9.359 8.886 8.277 1.00 82.75 93 ASN A C 1
ATOM 731 O O . ASN A 1 93 ? 8.158 8.608 8.397 1.00 82.75 93 ASN A O 1
ATOM 735 N N . SER A 1 94 ? 9.882 9.375 7.151 1.00 89.88 94 SER A N 1
ATOM 736 C CA . SER A 1 94 ? 9.122 9.446 5.903 1.00 89.88 94 SER A CA 1
ATOM 737 C C . SER A 1 94 ? 8.681 8.047 5.459 1.00 89.88 94 SER A C 1
ATOM 739 O O . SER A 1 94 ? 9.315 7.043 5.790 1.00 89.88 94 SER A O 1
ATOM 741 N N . THR A 1 95 ? 7.597 7.971 4.681 1.00 92.06 95 THR A N 1
ATOM 742 C CA . THR A 1 95 ? 7.114 6.701 4.117 1.00 92.06 95 THR A CA 1
ATOM 743 C C . THR A 1 95 ? 8.215 5.990 3.327 1.00 92.06 95 THR A C 1
ATOM 745 O O . THR A 1 95 ? 8.372 4.783 3.463 1.00 92.06 95 THR A O 1
ATOM 748 N N . GLU A 1 96 ? 9.015 6.725 2.549 1.00 92.19 96 GLU A N 1
ATOM 749 C CA . GLU A 1 96 ? 10.096 6.146 1.739 1.00 92.19 96 GLU A CA 1
ATOM 750 C C . GLU A 1 96 ? 11.246 5.610 2.590 1.00 92.19 96 GLU A C 1
ATOM 752 O O . GLU A 1 96 ? 11.684 4.490 2.351 1.00 92.19 96 GLU A O 1
ATOM 757 N N . ALA A 1 97 ? 11.637 6.307 3.661 1.00 91.94 97 ALA A N 1
ATOM 758 C CA . ALA A 1 97 ? 12.621 5.780 4.605 1.00 91.94 97 ALA A CA 1
ATOM 759 C C . ALA A 1 97 ? 12.117 4.502 5.305 1.00 91.94 97 ALA A C 1
ATOM 761 O O . ALA A 1 97 ? 12.883 3.565 5.522 1.00 91.94 97 ALA A O 1
ATOM 762 N N . CYS A 1 98 ? 10.819 4.423 5.627 1.00 92.12 98 CYS A N 1
ATOM 763 C CA . CYS A 1 98 ? 10.215 3.187 6.134 1.00 92.12 98 CYS A CA 1
ATOM 764 C C . CYS A 1 98 ? 10.225 2.062 5.085 1.00 92.12 98 CYS A C 1
ATOM 766 O O . CYS A 1 98 ? 10.427 0.908 5.447 1.00 92.12 98 CYS A O 1
ATOM 768 N N . ILE A 1 99 ? 10.007 2.376 3.803 1.00 93.38 99 ILE A N 1
ATOM 769 C CA . ILE A 1 99 ? 10.063 1.399 2.704 1.00 93.38 99 ILE A CA 1
ATOM 770 C C . ILE A 1 99 ? 11.481 0.851 2.535 1.00 93.38 99 ILE A C 1
ATOM 772 O O . ILE A 1 99 ? 11.650 -0.358 2.403 1.00 93.38 99 ILE A O 1
ATOM 776 N N . GLU A 1 100 ? 12.489 1.719 2.538 1.00 92.19 100 GLU A N 1
ATOM 777 C CA . GLU A 1 100 ? 13.894 1.327 2.408 1.00 92.19 100 GLU A CA 1
ATOM 778 C C . GLU A 1 100 ? 14.344 0.442 3.570 1.00 92.19 100 GLU A C 1
ATOM 780 O O . GLU A 1 100 ? 14.877 -0.642 3.339 1.00 92.19 100 GLU A O 1
ATOM 785 N N . ASP A 1 101 ? 14.059 0.847 4.811 1.00 90.56 101 ASP A N 1
ATOM 786 C CA . ASP A 1 101 ? 14.364 0.036 5.993 1.00 90.56 101 ASP A CA 1
ATOM 787 C C . ASP A 1 101 ? 13.664 -1.329 5.938 1.00 90.56 101 ASP A C 1
ATOM 789 O O . ASP A 1 101 ? 14.278 -2.361 6.214 1.00 90.56 101 ASP A O 1
ATOM 793 N N . LEU A 1 102 ? 12.397 -1.352 5.514 1.00 90.38 102 LEU A N 1
ATOM 794 C CA . LEU A 1 102 ? 11.643 -2.592 5.379 1.00 90.38 102 LEU A CA 1
ATOM 795 C C . LEU A 1 102 ? 12.223 -3.500 4.289 1.00 90.38 102 LEU A C 1
ATOM 797 O O . LEU A 1 102 ? 12.276 -4.709 4.485 1.00 90.38 102 LEU A O 1
ATOM 801 N N . ALA A 1 103 ? 12.676 -2.938 3.168 1.00 90.06 103 ALA A N 1
ATOM 802 C CA . ALA A 1 103 ? 13.295 -3.687 2.076 1.00 90.06 103 ALA A CA 1
ATOM 803 C C . ALA A 1 103 ? 14.663 -4.270 2.460 1.00 90.06 103 ALA A C 1
ATOM 805 O O . ALA A 1 103 ? 15.026 -5.345 1.987 1.00 90.06 103 ALA A O 1
ATOM 806 N N . LEU A 1 104 ? 15.424 -3.577 3.312 1.00 87.56 104 LEU A N 1
ATOM 807 C CA . LEU A 1 104 ? 16.721 -4.048 3.804 1.00 87.56 104 LEU A CA 1
ATOM 808 C C . LEU A 1 104 ? 16.580 -5.130 4.877 1.00 87.56 104 LEU A C 1
ATOM 810 O O . LEU A 1 104 ? 17.361 -6.075 4.895 1.00 87.56 104 LEU A O 1
ATOM 814 N N . ASN A 1 105 ? 15.576 -5.007 5.746 1.00 85.38 105 ASN A N 1
ATOM 815 C CA . ASN A 1 105 ? 15.421 -5.865 6.922 1.00 85.38 105 ASN A CA 1
ATOM 816 C C . ASN A 1 105 ? 14.317 -6.924 6.781 1.00 85.38 105 ASN A C 1
ATOM 818 O O . ASN A 1 105 ? 13.979 -7.582 7.766 1.00 85.38 105 ASN A O 1
ATOM 822 N N . TYR A 1 106 ? 13.736 -7.085 5.587 1.00 80.06 106 TYR A N 1
ATOM 823 C CA . TYR A 1 106 ? 12.581 -7.956 5.359 1.00 80.06 106 TYR A CA 1
ATOM 824 C C . TYR A 1 106 ? 12.809 -9.390 5.865 1.00 80.06 106 TYR A C 1
ATOM 826 O O . TYR A 1 106 ? 11.997 -9.904 6.633 1.00 80.06 106 TYR A O 1
ATOM 834 N N . ASP A 1 107 ? 13.941 -9.998 5.500 1.00 73.12 107 ASP A N 1
ATOM 835 C CA . ASP A 1 107 ? 14.268 -11.394 5.830 1.00 73.12 107 ASP A CA 1
ATOM 836 C C . ASP A 1 107 ? 14.575 -11.616 7.321 1.00 73.12 107 ASP A C 1
ATOM 838 O O . ASP A 1 107 ? 14.533 -12.743 7.813 1.00 73.12 107 ASP A O 1
ATOM 842 N N . HIS A 1 108 ? 14.868 -10.545 8.061 1.00 64.38 108 HIS A N 1
ATOM 843 C CA . HIS A 1 108 ? 15.243 -10.598 9.475 1.00 64.38 108 HIS A CA 1
ATOM 844 C C . HIS A 1 108 ? 14.099 -10.226 10.415 1.00 64.38 108 HIS A C 1
ATOM 846 O O . HIS A 1 108 ? 14.263 -10.262 11.637 1.00 64.38 108 HIS A O 1
ATOM 852 N N . ARG A 1 109 ? 12.934 -9.855 9.875 1.00 67.75 109 ARG A N 1
ATOM 853 C CA . ARG A 1 109 ? 11.804 -9.446 10.700 1.00 67.75 109 ARG A CA 1
ATOM 854 C C . ARG A 1 109 ? 11.055 -10.687 11.189 1.00 67.75 109 ARG A C 1
ATOM 856 O O . ARG A 1 109 ? 10.503 -11.418 10.367 1.00 67.75 109 ARG A O 1
ATOM 863 N N . PRO A 1 110 ? 10.982 -10.933 12.508 1.00 60.69 110 PRO A N 1
ATOM 864 C CA . PRO A 1 110 ? 10.150 -12.012 13.010 1.00 60.69 110 PRO A CA 1
ATOM 865 C C . PRO A 1 110 ? 8.685 -11.746 12.626 1.00 60.69 110 PRO A C 1
ATOM 867 O O . PRO A 1 110 ? 8.270 -10.578 12.595 1.00 60.69 110 PRO A O 1
ATOM 870 N N . PRO A 1 111 ? 7.885 -12.793 12.348 1.00 61.72 111 PRO A N 1
ATOM 871 C CA . PRO A 1 111 ? 6.446 -12.628 12.206 1.00 61.72 111 PRO A CA 1
ATOM 872 C C . PRO A 1 111 ? 5.933 -11.974 13.489 1.00 61.72 111 PRO A C 1
ATOM 874 O O . PRO A 1 111 ? 6.191 -12.463 14.590 1.00 61.72 111 PRO A O 1
ATOM 877 N N . ALA A 1 112 ? 5.287 -10.816 13.360 1.00 62.28 112 ALA A N 1
ATOM 878 C CA . ALA A 1 112 ? 4.770 -10.104 14.517 1.00 62.28 112 ALA A CA 1
ATOM 879 C C . ALA A 1 112 ? 3.745 -11.011 15.211 1.00 62.28 112 ALA A C 1
ATOM 881 O O . ALA A 1 112 ? 2.730 -11.351 14.611 1.00 62.28 112 ALA A O 1
ATOM 882 N N . TYR A 1 113 ? 4.019 -11.424 16.451 1.00 65.00 113 TYR A N 1
ATOM 883 C CA . TYR A 1 113 ? 3.025 -12.124 17.257 1.00 65.00 113 TYR A CA 1
ATOM 884 C C . TYR A 1 113 ? 1.829 -11.192 17.464 1.00 65.00 113 TYR A C 1
ATOM 886 O O . TYR A 1 113 ? 1.978 -10.036 17.874 1.00 65.00 113 TYR A O 1
ATOM 894 N N . GLU A 1 114 ? 0.646 -11.679 17.112 1.00 71.56 114 GLU A N 1
ATOM 895 C CA . GLU A 1 114 ? -0.557 -10.869 17.051 1.00 71.56 114 GLU A CA 1
ATOM 896 C C . GLU A 1 114 ? -1.330 -10.950 18.366 1.00 71.56 114 GLU A C 1
ATOM 898 O O . GLU A 1 114 ? -2.272 -11.722 18.490 1.00 71.56 114 GLU A O 1
ATOM 903 N N . GLU A 1 115 ? -0.945 -10.149 19.365 1.00 86.31 115 GLU A N 1
ATOM 904 C CA . GLU A 1 115 ? -1.726 -10.064 20.607 1.00 86.31 115 GLU A CA 1
ATOM 905 C C . GLU A 1 115 ? -3.164 -9.607 20.308 1.00 86.31 115 GLU A C 1
ATOM 907 O O . GLU A 1 115 ? -3.361 -8.526 19.762 1.00 86.31 115 GLU A O 1
ATOM 912 N N . PRO A 1 116 ? -4.207 -10.373 20.627 1.00 94.62 116 PRO A N 1
ATOM 913 C CA . PRO A 1 116 ? -5.566 -9.949 20.309 1.00 94.62 116 PRO A CA 1
ATOM 914 C C . PRO A 1 116 ? -5.901 -8.616 20.991 1.00 94.62 116 PRO A C 1
ATOM 916 O O . PRO A 1 116 ? -5.528 -8.388 22.143 1.00 94.62 116 PRO A O 1
ATOM 919 N N . GLY A 1 117 ? -6.597 -7.716 20.296 1.00 95.81 117 GLY A N 1
ATOM 920 C CA . GLY A 1 117 ? -6.884 -6.397 20.853 1.00 95.81 117 GLY A CA 1
ATOM 921 C C . GLY A 1 117 ? -7.380 -5.349 19.866 1.00 95.81 117 GLY A C 1
ATOM 922 O O . GLY A 1 117 ? -7.488 -5.577 18.661 1.00 95.81 117 GLY A O 1
ATOM 923 N N . LEU A 1 118 ? -7.681 -4.171 20.417 1.00 96.81 118 LEU A N 1
ATOM 924 C CA . LEU A 1 118 ? -8.092 -2.982 19.675 1.00 96.81 118 LEU A CA 1
ATOM 925 C C . LEU A 1 118 ? -6.958 -1.964 19.651 1.00 96.81 118 LEU A C 1
ATOM 927 O O . LEU A 1 118 ? -6.408 -1.610 20.694 1.00 96.81 118 LEU A O 1
ATOM 931 N N . TYR A 1 119 ? -6.661 -1.452 18.464 1.00 96.31 119 TYR A N 1
ATOM 932 C CA . TYR A 1 119 ? -5.573 -0.519 18.221 1.00 96.31 119 TYR A CA 1
ATOM 933 C C . TYR A 1 119 ? -6.047 0.671 17.396 1.00 96.31 119 TYR A C 1
ATOM 935 O O . TYR A 1 119 ? -6.957 0.570 16.577 1.00 96.31 119 TYR A O 1
ATOM 943 N N . ARG A 1 120 ? -5.375 1.806 17.564 1.00 96.19 120 ARG A N 1
ATOM 944 C CA . ARG A 1 120 ? -5.551 2.993 16.733 1.00 96.19 120 ARG A CA 1
ATOM 945 C C . ARG A 1 120 ? -4.507 3.032 15.628 1.00 96.19 120 ARG A C 1
ATOM 947 O O . ARG A 1 120 ? -3.310 3.047 15.908 1.00 96.19 120 ARG A O 1
ATOM 954 N N . LEU A 1 121 ? -4.959 3.190 14.393 1.00 95.88 121 LEU A N 1
ATOM 955 C CA . LEU A 1 121 ? -4.132 3.537 13.244 1.00 95.88 121 LEU A CA 1
ATOM 956 C C . LEU A 1 121 ? -4.717 4.777 12.570 1.00 95.88 121 LEU A C 1
ATOM 958 O O . LEU A 1 121 ? -5.713 4.678 11.865 1.00 95.88 121 LEU A O 1
ATOM 962 N N . ASP A 1 122 ? -4.117 5.946 12.790 1.00 93.50 122 ASP A N 1
ATOM 963 C CA . ASP A 1 122 ? -4.663 7.222 12.306 1.00 93.50 122 ASP A CA 1
ATOM 964 C C . ASP A 1 122 ? -6.159 7.390 12.684 1.00 93.50 122 ASP A C 1
ATOM 966 O O . ASP A 1 122 ? -6.482 7.477 13.874 1.00 93.50 122 ASP A O 1
ATOM 970 N N . ARG A 1 123 ? -7.069 7.381 11.699 1.00 94.38 123 ARG A N 1
ATOM 971 C CA . ARG A 1 123 ? -8.537 7.450 11.846 1.00 94.38 123 ARG A CA 1
ATOM 972 C C . ARG A 1 123 ? -9.237 6.086 11.928 1.00 94.38 123 ARG A C 1
ATOM 974 O O . ARG A 1 123 ? -10.470 6.038 11.884 1.00 94.38 123 ARG A O 1
ATOM 981 N N . TYR A 1 124 ? -8.479 4.997 11.969 1.00 96.69 124 TYR A N 1
ATOM 982 C CA . TYR A 1 124 ? -8.969 3.623 11.947 1.00 96.69 124 TYR A CA 1
ATOM 983 C C . TYR A 1 124 ? -8.844 2.972 13.320 1.00 96.69 124 TYR A C 1
ATOM 985 O O . TYR A 1 124 ? -7.782 3.001 13.942 1.00 96.69 124 TYR A O 1
ATOM 993 N N . GLU A 1 125 ? -9.924 2.335 13.758 1.00 96.94 125 GLU A N 1
ATOM 994 C CA . GLU A 1 125 ? -9.881 1.295 14.782 1.00 96.94 125 GLU A CA 1
ATOM 995 C C . GLU A 1 125 ? -9.480 -0.010 14.089 1.00 96.94 125 GLU A C 1
ATOM 997 O O . GLU A 1 125 ? -10.177 -0.452 13.178 1.00 96.94 125 GLU A O 1
ATOM 1002 N N . ILE A 1 126 ? -8.364 -0.607 14.496 1.00 97.44 126 ILE A N 1
ATOM 1003 C CA . ILE A 1 126 ? -7.878 -1.902 14.018 1.00 97.44 126 ILE A CA 1
ATOM 1004 C C . ILE A 1 126 ? -8.159 -2.938 15.101 1.00 97.44 126 ILE A C 1
ATOM 1006 O O . ILE A 1 126 ? -7.672 -2.810 16.223 1.00 97.44 126 ILE A O 1
ATOM 1010 N N . CYS A 1 127 ? -8.944 -3.955 14.769 1.00 96.31 127 CYS A N 1
ATOM 1011 C CA . CYS A 1 127 ? -9.260 -5.066 15.655 1.00 96.31 127 CYS A CA 1
ATOM 1012 C C . CYS A 1 127 ? -8.512 -6.312 15.190 1.00 96.31 127 CYS A C 1
ATOM 1014 O O . CYS A 1 127 ? -8.581 -6.671 14.014 1.00 96.31 127 CYS A O 1
ATOM 1016 N N . VAL A 1 128 ? -7.812 -6.944 16.125 1.00 96.62 128 VAL A N 1
ATOM 1017 C CA . VAL A 1 128 ? -7.104 -8.210 15.948 1.00 96.62 128 VAL A CA 1
ATOM 1018 C C . VAL A 1 128 ? -7.809 -9.227 16.827 1.00 96.62 128 VAL A C 1
ATOM 1020 O O . VAL A 1 128 ? -7.838 -9.072 18.050 1.00 96.62 128 VAL A O 1
ATOM 1023 N N . ASP A 1 129 ? -8.404 -10.237 16.211 1.00 94.56 129 ASP A N 1
ATOM 1024 C CA . ASP A 1 129 ? -9.103 -11.290 16.937 1.00 94.56 129 ASP A CA 1
ATOM 1025 C C . ASP A 1 129 ? -8.137 -12.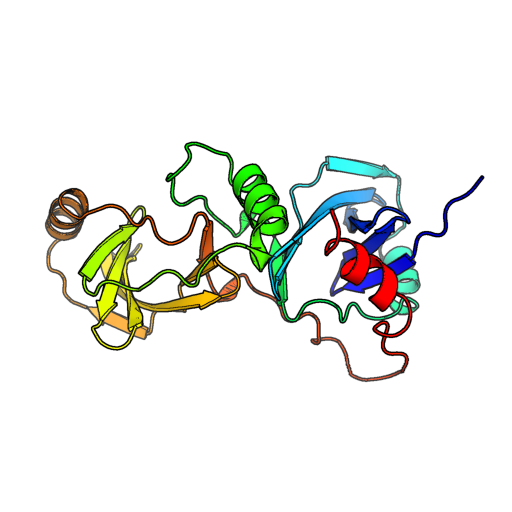381 17.461 1.00 94.56 129 ASP A C 1
ATOM 1027 O O . ASP A 1 129 ? -6.964 -12.420 17.078 1.00 94.56 129 ASP A O 1
ATOM 1031 N N . PRO A 1 130 ? -8.599 -13.284 18.351 1.00 93.81 130 PRO A N 1
ATOM 1032 C CA . PRO A 1 130 ? -7.784 -14.381 18.886 1.00 93.81 130 PRO A CA 1
ATOM 1033 C C . PRO A 1 130 ? -7.233 -15.375 17.860 1.00 93.81 130 PRO A C 1
ATOM 1035 O O . PRO A 1 130 ? -6.356 -16.166 18.197 1.00 93.81 130 PRO A O 1
ATOM 1038 N N . TYR A 1 131 ? -7.745 -15.354 16.631 1.00 91.75 131 TYR A N 1
ATOM 1039 C CA . TYR A 1 131 ? -7.350 -16.238 15.542 1.00 91.75 131 TYR A CA 1
ATOM 1040 C C . TYR A 1 131 ? -6.414 -15.544 14.536 1.00 91.75 131 TYR A C 1
ATOM 1042 O O . TYR A 1 131 ? -6.080 -16.140 13.512 1.00 91.75 131 TYR A O 1
ATOM 1050 N N . GLY A 1 132 ? -5.985 -14.305 14.810 1.00 89.81 132 GLY A N 1
ATOM 1051 C CA . GLY A 1 132 ? -5.138 -13.506 13.915 1.00 89.81 132 GLY A CA 1
ATOM 1052 C C . GLY A 1 132 ? -5.904 -12.847 12.764 1.00 89.81 132 GLY A C 1
ATOM 1053 O O . GLY A 1 132 ? -5.309 -12.357 11.806 1.00 89.81 132 GLY A O 1
ATOM 1054 N N . GLY A 1 133 ? -7.237 -12.840 12.812 1.00 94.50 133 GLY A N 1
ATOM 1055 C CA . GLY A 1 133 ? -8.039 -12.066 11.879 1.00 94.50 133 GLY A CA 1
ATOM 1056 C C . GLY A 1 133 ? -7.911 -10.576 12.180 1.00 94.50 133 GLY A C 1
ATOM 1057 O O . GLY A 1 133 ? -8.062 -10.138 13.322 1.00 94.50 133 GLY A O 1
ATOM 1058 N N . ILE A 1 134 ? -7.647 -9.780 11.141 1.00 96.44 134 ILE A N 1
ATOM 1059 C CA . ILE A 1 134 ? -7.542 -8.326 11.256 1.00 96.44 134 ILE A CA 1
ATOM 1060 C C . ILE A 1 134 ? -8.743 -7.684 10.565 1.00 96.44 134 ILE A C 1
ATOM 1062 O O . ILE A 1 134 ? -9.072 -7.982 9.414 1.00 96.44 134 ILE A O 1
ATOM 1066 N N . SER A 1 135 ? -9.393 -6.758 11.258 1.00 97.00 135 SER A N 1
ATOM 1067 C CA . SER A 1 135 ? -10.450 -5.914 10.707 1.00 97.00 135 SER A CA 1
ATOM 1068 C C . SER A 1 135 ? -10.210 -4.453 11.049 1.00 97.00 135 SER A C 1
ATOM 1070 O O . SER A 1 135 ? -9.476 -4.121 11.979 1.00 97.00 135 SER A O 1
ATOM 1072 N N . TRP A 1 136 ? -10.815 -3.566 10.271 1.00 97.19 136 TRP A N 1
ATOM 1073 C CA . TRP A 1 136 ? -10.732 -2.131 10.478 1.00 97.19 136 TRP A CA 1
ATOM 1074 C C . TRP A 1 136 ? -12.124 -1.516 10.515 1.00 97.19 136 TRP A C 1
ATOM 1076 O O . TRP A 1 136 ? -13.030 -1.962 9.815 1.00 97.19 136 TRP A O 1
ATOM 1086 N N . THR A 1 137 ? -12.284 -0.461 11.309 1.00 96.69 137 THR A N 1
ATOM 1087 C CA . THR A 1 137 ? -13.488 0.376 11.348 1.00 96.69 137 THR A CA 1
ATOM 1088 C C . THR A 1 137 ? -13.087 1.852 11.282 1.00 96.69 137 THR A C 1
ATOM 1090 O O . THR A 1 137 ? -12.120 2.265 11.919 1.00 96.69 137 THR A O 1
ATOM 1093 N N . THR A 1 138 ? -13.804 2.672 10.512 1.00 96.00 138 THR A N 1
ATOM 1094 C CA . THR A 1 138 ? -13.643 4.141 10.502 1.00 96.00 138 THR A CA 1
ATOM 1095 C C . THR A 1 138 ? -14.975 4.825 10.225 1.00 96.00 138 THR A C 1
ATOM 1097 O O . THR A 1 138 ? -15.895 4.196 9.714 1.00 96.00 138 THR A O 1
ATOM 1100 N N . ILE A 1 139 ? -15.072 6.122 10.503 1.00 94.12 139 ILE A N 1
ATOM 1101 C CA . ILE A 1 139 ? -16.176 6.955 10.017 1.00 94.12 139 ILE A CA 1
ATOM 1102 C C . ILE A 1 139 ? -15.855 7.384 8.587 1.00 94.12 139 ILE A C 1
ATOM 1104 O O . ILE A 1 139 ? -14.786 7.946 8.347 1.00 94.12 139 ILE A O 1
ATOM 1108 N N . ASP A 1 140 ? -16.733 7.106 7.626 1.00 87.31 140 ASP A N 1
ATOM 1109 C CA . ASP A 1 140 ? -16.541 7.497 6.230 1.00 87.31 140 ASP A CA 1
ATOM 1110 C C . ASP A 1 140 ? -17.007 8.941 5.951 1.00 87.31 140 ASP A C 1
ATOM 1112 O O . ASP A 1 140 ? -17.461 9.659 6.841 1.00 87.31 140 ASP A O 1
ATOM 1116 N N . GLY A 1 141 ? -16.869 9.400 4.702 1.00 82.81 141 GLY A N 1
ATOM 1117 C CA . GLY A 1 141 ? -17.254 10.765 4.314 1.00 82.81 141 GLY A CA 1
ATOM 1118 C C . GLY A 1 141 ? -18.748 11.076 4.477 1.00 82.81 141 GLY A C 1
ATOM 1119 O O . GLY A 1 141 ? -19.120 12.244 4.468 1.00 82.81 141 GLY A O 1
ATOM 1120 N N . SER A 1 142 ? -19.595 10.056 4.654 1.00 84.25 142 SER A N 1
ATOM 1121 C CA . SER A 1 142 ? -21.026 10.214 4.931 1.00 84.25 142 SER A CA 1
ATOM 1122 C C . SER A 1 142 ? -21.347 10.311 6.427 1.00 84.25 142 SER A C 1
ATOM 1124 O O . SER A 1 142 ? -22.512 10.431 6.796 1.00 84.25 142 SER A O 1
ATOM 1126 N N . GLY A 1 143 ? -20.334 10.249 7.299 1.00 84.62 143 GLY A N 1
ATOM 1127 C CA . GLY A 1 143 ? -20.512 10.268 8.751 1.00 84.62 143 GLY A CA 1
ATOM 1128 C C . GLY A 1 143 ? -20.957 8.928 9.344 1.00 84.62 143 GLY A C 1
ATOM 1129 O O . GLY A 1 143 ? -21.200 8.857 10.547 1.00 84.62 143 GLY A O 1
ATOM 1130 N N . LYS A 1 144 ? -21.043 7.868 8.532 1.00 88.25 144 LYS A N 1
ATOM 1131 C CA . LYS A 1 144 ? -21.391 6.510 8.970 1.00 88.25 144 LYS A CA 1
ATOM 1132 C C . LYS A 1 144 ? -20.135 5.699 9.248 1.00 88.25 144 LYS A C 1
ATOM 1134 O O . LYS A 1 144 ? -19.114 5.902 8.587 1.00 88.25 144 LYS A O 1
ATOM 1139 N N . ALA A 1 145 ? -20.206 4.750 10.178 1.00 91.25 145 ALA A N 1
ATOM 1140 C CA . ALA A 1 145 ? -19.116 3.799 10.329 1.00 91.25 145 ALA A CA 1
ATOM 1141 C C . ALA A 1 145 ? -19.101 2.808 9.167 1.00 91.25 145 ALA A C 1
ATOM 1143 O O . ALA A 1 145 ? -20.117 2.219 8.802 1.00 91.25 145 ALA A O 1
ATOM 1144 N N . ALA A 1 146 ? -17.915 2.619 8.610 1.00 93.44 146 ALA A N 1
ATOM 1145 C CA . ALA A 1 146 ? -17.592 1.598 7.639 1.00 93.44 146 ALA A CA 1
ATOM 1146 C C . ALA A 1 146 ? -16.627 0.602 8.276 1.00 93.44 146 ALA A C 1
ATOM 1148 O O . ALA A 1 146 ? -15.687 1.009 8.966 1.00 93.44 146 ALA A O 1
ATOM 1149 N N . ARG A 1 147 ? -16.841 -0.684 8.002 1.00 95.31 147 ARG A N 1
ATOM 1150 C CA . ARG A 1 147 ? -15.950 -1.768 8.413 1.00 95.31 147 ARG A CA 1
ATOM 1151 C C . ARG A 1 147 ? -15.458 -2.553 7.204 1.00 95.31 147 ARG A C 1
ATOM 1153 O O . ARG A 1 147 ? -16.185 -2.761 6.229 1.00 95.31 147 ARG A O 1
ATOM 1160 N N . GLY A 1 148 ? -14.211 -2.993 7.290 1.00 96.19 148 GLY A N 1
ATOM 1161 C CA . GLY A 1 148 ? -13.585 -3.892 6.334 1.00 96.19 148 GLY A CA 1
ATOM 1162 C C . GLY A 1 148 ? -12.638 -4.870 7.021 1.00 96.19 148 GLY A C 1
ATOM 1163 O O . GLY A 1 148 ? -12.366 -4.770 8.217 1.00 96.19 148 GLY A O 1
ATOM 1164 N N . SER A 1 149 ? -12.140 -5.836 6.259 1.00 96.81 149 SER A N 1
ATOM 1165 C CA . SER A 1 149 ? -11.070 -6.729 6.702 1.00 96.81 149 SER A CA 1
ATOM 1166 C C . SER A 1 149 ? -9.709 -6.119 6.369 1.00 96.81 149 SER A C 1
ATOM 1168 O O . SER A 1 149 ? -9.597 -5.218 5.536 1.00 96.81 149 SER A O 1
ATOM 1170 N N . ALA A 1 150 ? -8.660 -6.588 7.026 1.00 96.69 150 ALA A N 1
ATOM 1171 C CA . ALA A 1 150 ? -7.285 -6.249 6.704 1.00 96.69 150 ALA A CA 1
ATOM 1172 C C . ALA A 1 150 ? -6.420 -7.510 6.709 1.00 96.69 150 ALA A C 1
ATOM 1174 O O . ALA A 1 150 ? -6.820 -8.560 7.207 1.00 96.69 150 ALA A O 1
ATOM 1175 N N . ALA A 1 151 ? -5.236 -7.407 6.123 1.00 94.81 151 ALA A N 1
ATOM 1176 C CA . ALA A 1 151 ? -4.217 -8.442 6.192 1.00 94.81 151 ALA A CA 1
ATOM 1177 C C . ALA A 1 151 ? -2.836 -7.792 6.237 1.00 94.81 151 ALA A C 1
ATOM 1179 O O . ALA A 1 151 ? -2.656 -6.693 5.716 1.00 94.81 151 ALA A O 1
ATOM 1180 N N . ILE A 1 152 ? -1.861 -8.471 6.834 1.00 93.06 152 ILE A N 1
ATOM 1181 C CA . ILE A 1 152 ? -0.457 -8.083 6.717 1.00 93.06 152 ILE A CA 1
ATOM 1182 C C . ILE A 1 152 ? 0.158 -8.921 5.596 1.00 93.06 152 ILE A C 1
ATOM 1184 O O . ILE A 1 152 ? 0.185 -10.145 5.684 1.00 93.06 152 ILE A O 1
ATOM 1188 N N . ASP A 1 153 ? 0.648 -8.268 4.545 1.00 90.88 153 ASP A N 1
ATOM 1189 C CA . ASP A 1 153 ? 1.443 -8.907 3.490 1.00 90.88 153 ASP A CA 1
ATOM 1190 C C . ASP A 1 153 ? 2.784 -8.187 3.407 1.00 90.88 153 ASP A C 1
ATOM 1192 O O . ASP A 1 153 ? 2.851 -6.958 3.385 1.00 90.88 153 ASP A O 1
ATOM 1196 N N . SER A 1 154 ? 3.862 -8.965 3.398 1.00 90.38 154 SER A N 1
ATOM 1197 C CA . SER A 1 154 ? 5.223 -8.463 3.255 1.00 90.38 154 SER A CA 1
ATOM 1198 C C . SER A 1 154 ? 5.570 -7.354 4.277 1.00 90.38 154 SER A C 1
ATOM 1200 O O . SER A 1 154 ? 6.263 -6.393 3.968 1.00 90.38 154 SER A O 1
ATOM 1202 N N . GLY A 1 155 ? 5.068 -7.461 5.515 1.00 90.44 155 GLY A N 1
ATOM 1203 C CA . GLY A 1 155 ? 5.311 -6.480 6.585 1.00 90.44 155 GLY A CA 1
ATOM 1204 C C . GLY A 1 155 ? 4.511 -5.172 6.476 1.00 90.44 155 GLY A C 1
ATOM 1205 O O . GLY A 1 155 ? 4.750 -4.246 7.254 1.00 90.44 155 GLY A O 1
ATOM 1206 N N . ILE A 1 156 ? 3.554 -5.094 5.547 1.00 93.62 156 ILE A N 1
ATOM 1207 C CA . ILE A 1 156 ? 2.688 -3.936 5.303 1.00 93.62 156 ILE A CA 1
ATOM 1208 C C . ILE A 1 156 ? 1.250 -4.303 5.674 1.00 93.62 156 ILE A C 1
ATOM 1210 O O . ILE A 1 156 ? 0.743 -5.340 5.251 1.00 93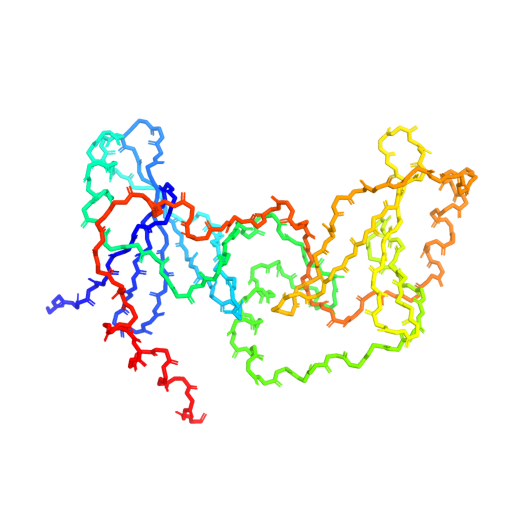.62 156 ILE A O 1
ATOM 1214 N N . LEU A 1 157 ? 0.572 -3.445 6.441 1.00 95.69 157 LEU A N 1
ATOM 1215 C CA . LEU A 1 157 ? -0.853 -3.620 6.732 1.00 95.69 157 LEU A CA 1
ATOM 1216 C C . LEU A 1 157 ? -1.697 -3.137 5.544 1.00 95.69 157 LEU A C 1
ATOM 1218 O O . LEU A 1 157 ? -1.667 -1.962 5.184 1.00 95.69 157 LEU A O 1
ATOM 1222 N N . LEU A 1 158 ? -2.486 -4.031 4.962 1.00 97.00 158 LEU A N 1
ATOM 1223 C CA . LEU A 1 158 ? -3.345 -3.765 3.815 1.00 97.00 158 LEU A CA 1
ATOM 1224 C C . LEU A 1 158 ? -4.810 -3.766 4.240 1.00 97.00 158 LEU A C 1
ATOM 1226 O O . LEU A 1 158 ? -5.360 -4.798 4.626 1.00 97.00 158 LEU A O 1
ATOM 1230 N N . LEU A 1 159 ? -5.453 -2.606 4.138 1.00 97.38 159 LEU A N 1
ATOM 1231 C CA . LEU A 1 159 ? -6.883 -2.451 4.373 1.00 97.38 159 LEU A CA 1
ATOM 1232 C C . LEU A 1 159 ? -7.649 -2.900 3.125 1.00 97.38 159 LEU A C 1
ATOM 1234 O O . LEU A 1 159 ? -7.492 -2.325 2.042 1.00 97.38 159 LEU A O 1
ATOM 1238 N N . LYS A 1 160 ? -8.483 -3.929 3.268 1.00 96.25 160 LYS A N 1
ATOM 1239 C CA . LYS A 1 160 ? -9.362 -4.416 2.198 1.00 96.25 160 LYS A CA 1
ATOM 1240 C C . LYS A 1 160 ? -10.590 -3.513 2.062 1.00 96.25 160 LYS A C 1
ATOM 1242 O O . LYS A 1 160 ? -10.884 -2.762 2.995 1.00 96.25 160 LYS A O 1
ATOM 1247 N N . PRO A 1 161 ? -11.326 -3.561 0.937 1.00 93.75 161 PRO A N 1
ATOM 1248 C CA . PRO A 1 161 ? -12.545 -2.779 0.765 1.00 93.75 161 PRO A CA 1
ATOM 1249 C C . PRO A 1 161 ? -13.544 -2.966 1.915 1.00 93.75 161 PRO A C 1
ATOM 1251 O O . PRO A 1 161 ? -13.654 -4.049 2.501 1.00 93.75 161 PRO A O 1
ATOM 1254 N N . LYS A 1 162 ? -14.295 -1.902 2.220 1.00 92.50 162 LYS A N 1
ATOM 1255 C CA . LYS A 1 162 ? -15.404 -1.996 3.174 1.00 92.50 162 LYS A CA 1
ATOM 1256 C C . LYS A 1 162 ? -16.446 -2.985 2.666 1.00 92.50 162 LYS A C 1
ATOM 1258 O O . LYS A 1 162 ? -16.773 -2.962 1.480 1.00 92.50 162 LYS A O 1
ATOM 1263 N N . HIS A 1 163 ? -16.976 -3.802 3.563 1.00 88.19 163 HIS A N 1
ATOM 1264 C CA . HIS A 1 163 ? -18.098 -4.694 3.272 1.00 88.19 163 HIS A CA 1
ATOM 1265 C C . HIS A 1 163 ? -19.322 -4.388 4.138 1.00 88.19 163 HIS A C 1
ATOM 1267 O O . HIS A 1 163 ? -20.431 -4.651 3.687 1.00 88.19 163 HIS A O 1
ATOM 1273 N N . ASP A 1 164 ? -19.142 -3.719 5.284 1.00 87.31 164 ASP A N 1
ATOM 1274 C CA . ASP A 1 164 ? -20.236 -3.417 6.208 1.00 87.31 164 ASP A CA 1
ATOM 1275 C C . ASP A 1 164 ? -20.356 -1.918 6.506 1.00 87.31 164 ASP A C 1
ATOM 1277 O O . ASP A 1 164 ? -19.360 -1.189 6.607 1.00 87.31 164 ASP A O 1
ATOM 1281 N N . ILE A 1 165 ? -21.598 -1.472 6.701 1.00 83.25 165 ILE A N 1
ATOM 1282 C CA . ILE A 1 165 ? -21.938 -0.176 7.297 1.00 83.25 165 ILE A CA 1
ATOM 1283 C C . ILE A 1 165 ? -22.515 -0.464 8.677 1.00 83.25 165 ILE A C 1
ATOM 1285 O O . ILE A 1 165 ? -23.450 -1.251 8.802 1.00 83.25 165 ILE A O 1
ATOM 1289 N N . ILE A 1 166 ? -21.959 0.168 9.705 1.00 85.12 166 ILE A N 1
ATOM 1290 C CA . ILE A 1 166 ? -22.306 -0.107 11.099 1.00 85.12 166 ILE A CA 1
ATOM 1291 C C . ILE A 1 166 ? -22.788 1.180 11.752 1.00 85.12 166 ILE A C 1
ATOM 1293 O O . ILE A 1 166 ? -22.301 2.270 11.444 1.00 85.12 166 ILE A O 1
ATOM 1297 N N . ASP A 1 167 ? -23.736 1.050 12.673 1.00 80.69 167 ASP A N 1
ATOM 1298 C CA . ASP A 1 167 ? -24.068 2.128 13.590 1.00 80.69 167 ASP A CA 1
ATOM 1299 C C . ASP A 1 167 ? -23.088 2.117 14.771 1.00 80.69 167 ASP A C 1
ATOM 1301 O O . ASP A 1 167 ? -23.168 1.287 15.676 1.00 80.69 167 ASP A O 1
ATOM 1305 N N . THR A 1 168 ? -22.106 3.015 14.736 1.00 76.88 168 THR A N 1
ATOM 1306 C CA . THR A 1 168 ? -21.188 3.267 15.860 1.00 76.88 168 THR A CA 1
ATOM 1307 C C . THR A 1 168 ? -21.647 4.437 16.730 1.00 76.88 168 THR A C 1
ATOM 1309 O O . THR A 1 168 ? -20.874 4.935 17.552 1.00 76.88 168 THR A O 1
ATOM 1312 N N . GLY A 1 169 ? -22.873 4.924 16.529 1.00 81.69 169 GLY A N 1
ATOM 1313 C CA . GLY A 1 169 ? -23.342 6.170 17.106 1.00 81.69 169 GLY A CA 1
ATOM 1314 C C . GLY A 1 169 ? -22.621 7.398 16.527 1.00 81.69 169 GLY A C 1
ATOM 1315 O O . GLY A 1 169 ? -22.044 7.349 15.435 1.00 81.69 169 GLY A O 1
ATOM 1316 N N . PRO A 1 170 ? -22.637 8.534 17.248 1.00 85.12 170 PRO A N 1
ATOM 1317 C CA . PRO A 1 170 ? -22.058 9.786 16.778 1.00 85.12 170 PRO A CA 1
ATOM 1318 C C . PRO A 1 170 ? -20.558 9.668 16.487 1.00 85.12 170 PRO A C 1
ATOM 1320 O O . PRO A 1 170 ? -19.786 9.217 17.335 1.00 85.12 170 PRO A O 1
ATOM 1323 N N . ALA A 1 171 ? -20.115 10.210 15.348 1.00 88.38 171 ALA A N 1
ATOM 1324 C CA . ALA A 1 171 ? -18.701 10.245 14.958 1.00 88.38 171 ALA A CA 1
ATOM 1325 C C . ALA A 1 171 ? -17.780 10.805 16.061 1.00 88.38 171 ALA A C 1
ATOM 1327 O O . ALA A 1 171 ? -16.655 10.345 16.247 1.00 88.38 171 ALA A O 1
ATOM 1328 N N . ARG A 1 172 ? -18.271 11.767 16.853 1.00 89.94 172 ARG A N 1
ATOM 1329 C CA . ARG A 1 172 ? -17.537 12.322 17.998 1.00 89.94 172 ARG A CA 1
ATOM 1330 C C . ARG A 1 172 ? -17.185 11.259 19.045 1.00 89.94 172 ARG A C 1
ATOM 1332 O O . ARG A 1 172 ? -16.065 11.286 19.547 1.00 89.94 172 ARG A O 1
ATOM 1339 N N . LEU A 1 173 ? -18.109 10.342 19.352 1.00 90.38 173 LEU A N 1
ATOM 1340 C CA . LEU A 1 173 ? -17.873 9.255 20.307 1.00 90.38 173 LEU A CA 1
ATOM 1341 C C . LEU A 1 173 ? -16.865 8.244 19.758 1.00 90.38 173 LEU A C 1
ATOM 1343 O O . LEU A 1 173 ? -15.992 7.779 20.490 1.00 90.38 173 LEU A O 1
ATOM 1347 N N . PHE A 1 174 ? -16.937 7.964 18.454 1.00 93.12 174 PHE A N 1
ATOM 1348 C CA . PHE A 1 174 ? -15.952 7.124 17.781 1.00 93.12 174 PHE A CA 1
ATOM 1349 C C . PHE A 1 174 ? -14.541 7.704 17.932 1.00 93.12 174 PHE A C 1
ATOM 1351 O O . PHE A 1 174 ? -13.642 7.025 18.421 1.00 93.12 174 PHE A O 1
ATOM 1358 N N . TYR A 1 175 ? -14.340 8.985 17.606 1.00 92.81 175 TYR A N 1
ATOM 1359 C CA . TYR A 1 175 ? -13.017 9.603 17.715 1.00 92.81 175 TYR A CA 1
ATOM 1360 C C . TYR A 1 175 ? -12.541 9.785 19.161 1.00 92.81 175 TYR A C 1
ATOM 1362 O O . TYR A 1 175 ? -11.337 9.706 19.405 1.00 92.81 175 TYR A O 1
ATOM 1370 N N . SER A 1 176 ? -13.438 10.001 20.132 1.00 93.56 176 SER A N 1
ATOM 1371 C CA . SER A 1 176 ? -13.033 10.024 21.544 1.00 93.56 176 SER A CA 1
ATOM 1372 C C . SER A 1 176 ? -12.557 8.654 22.016 1.00 93.56 176 SER A C 1
ATOM 1374 O O . SER A 1 176 ? -11.519 8.578 22.666 1.00 93.56 176 SER A O 1
ATOM 1376 N N . LYS A 1 177 ? -13.259 7.580 21.628 1.00 94.44 177 LYS A N 1
ATOM 1377 C CA . LYS A 1 177 ? -12.853 6.195 21.901 1.00 94.44 177 LYS A CA 1
ATOM 1378 C C . LYS A 1 177 ? -11.522 5.873 21.219 1.00 94.44 177 LYS A C 1
ATOM 1380 O O . LYS A 1 177 ? -10.637 5.282 21.824 1.00 94.44 177 LYS A O 1
ATOM 1385 N N . LEU A 1 178 ? -11.355 6.305 19.971 1.00 95.12 178 LEU A N 1
ATOM 1386 C CA . LEU A 1 178 ? -10.148 6.048 19.195 1.00 95.12 178 LEU A CA 1
ATOM 1387 C C 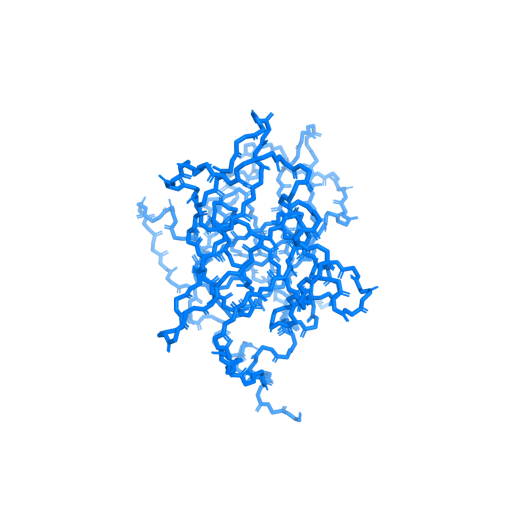. LEU A 1 178 ? -8.900 6.633 19.874 1.00 95.12 178 LEU A C 1
ATOM 1389 O O . LEU A 1 178 ? -7.863 5.982 19.920 1.00 95.12 178 LEU A O 1
ATOM 1393 N N . ARG A 1 179 ? -9.004 7.834 20.461 1.00 94.31 179 ARG A N 1
ATOM 1394 C CA . ARG A 1 179 ? -7.891 8.500 21.165 1.00 94.31 179 ARG A CA 1
ATOM 1395 C C . ARG A 1 179 ? -7.393 7.754 22.403 1.00 94.31 179 ARG A C 1
ATOM 1397 O O . ARG A 1 179 ? -6.240 7.957 22.768 1.00 94.31 179 ARG A O 1
ATOM 1404 N N . SER A 1 180 ? -8.224 6.931 23.044 1.00 94.81 180 SER A N 1
ATOM 1405 C CA . SER A 1 180 ? -7.825 6.168 24.232 1.00 94.81 180 SER A CA 1
ATOM 1406 C C . SER A 1 180 ? -7.227 4.796 23.907 1.00 94.81 180 SER A C 1
ATOM 1408 O O . SER A 1 180 ? -6.828 4.084 24.823 1.00 94.81 180 SER A O 1
ATOM 1410 N N . MET A 1 181 ? -7.179 4.395 22.633 1.00 95.69 181 MET A N 1
ATOM 1411 C CA . MET A 1 181 ? -6.625 3.101 22.226 1.00 95.69 181 MET A CA 1
ATOM 1412 C C . MET A 1 181 ? -5.096 3.132 22.105 1.00 95.69 181 MET A C 1
ATOM 1414 O O . MET A 1 181 ? -4.527 4.160 21.713 1.00 95.69 181 MET A O 1
ATOM 1418 N N . PRO A 1 182 ? -4.418 1.993 22.347 1.00 95.19 182 PRO A N 1
ATOM 1419 C CA . PRO A 1 182 ? -3.002 1.861 22.031 1.00 95.19 182 PRO A CA 1
ATOM 1420 C C . PRO A 1 182 ? -2.778 2.073 20.531 1.00 95.19 182 PRO A C 1
ATOM 1422 O O . PRO A 1 182 ? -3.590 1.676 19.698 1.00 95.19 182 PRO A O 1
ATOM 1425 N N . SER A 1 183 ? -1.669 2.713 20.169 1.00 93.44 183 SER A N 1
ATOM 1426 C CA . SER A 1 183 ? -1.352 2.942 18.754 1.00 93.44 183 SER A CA 1
ATOM 1427 C C . SER A 1 183 ? -0.914 1.636 18.084 1.00 93.44 183 SER A C 1
ATOM 1429 O O . SER A 1 183 ? -0.311 0.779 18.725 1.00 93.44 183 SER A O 1
ATOM 1431 N N . TRP A 1 184 ? -1.196 1.483 16.793 1.00 93.88 184 TRP A N 1
ATOM 1432 C CA . TRP A 1 184 ? -0.736 0.351 15.997 1.00 93.88 184 TRP A CA 1
ATOM 1433 C C . TRP A 1 184 ? 0.783 0.408 15.810 1.00 93.88 184 TRP A C 1
ATOM 1435 O O . TRP A 1 184 ? 1.307 1.379 15.271 1.00 93.88 184 TRP A O 1
ATOM 1445 N N . GLN A 1 185 ? 1.488 -0.637 16.252 1.00 90.12 185 GLN A N 1
ATOM 1446 C CA . GLN A 1 185 ? 2.961 -0.691 16.244 1.00 90.12 185 GLN A CA 1
ATOM 1447 C C . GLN A 1 185 ? 3.536 -1.923 15.528 1.00 90.12 185 GLN A C 1
ATOM 1449 O O . GLN A 1 185 ? 4.751 -2.156 15.566 1.00 90.12 185 GLN A O 1
ATOM 1454 N N . ARG A 1 186 ? 2.681 -2.736 14.893 1.00 89.62 186 ARG A N 1
ATOM 1455 C CA . ARG A 1 186 ? 3.089 -4.028 14.316 1.00 89.62 186 ARG A CA 1
ATOM 1456 C C . ARG A 1 186 ? 3.760 -3.887 12.958 1.00 89.62 186 ARG A C 1
ATOM 1458 O O . ARG A 1 186 ? 4.772 -4.536 12.705 1.00 89.62 186 ARG A O 1
ATOM 1465 N N . THR A 1 187 ? 3.239 -2.996 12.122 1.00 92.12 187 THR A N 1
ATOM 1466 C CA . THR A 1 187 ? 3.827 -2.642 10.825 1.00 92.12 187 THR A CA 1
ATOM 1467 C C . THR A 1 187 ? 4.321 -1.199 10.850 1.00 92.12 187 THR A C 1
ATOM 1469 O O . THR A 1 187 ? 3.807 -0.368 11.602 1.00 92.12 187 THR A O 1
ATOM 1472 N N . ASP A 1 188 ? 5.331 -0.894 10.036 1.00 91.75 188 ASP A N 1
ATOM 1473 C CA . ASP A 1 188 ? 5.805 0.488 9.839 1.00 91.75 188 ASP A CA 1
ATOM 1474 C C . ASP A 1 188 ? 5.031 1.196 8.724 1.00 91.75 188 ASP A C 1
ATOM 1476 O O . ASP A 1 188 ? 4.990 2.423 8.660 1.00 91.75 188 ASP A O 1
ATOM 1480 N N . LEU A 1 189 ? 4.394 0.402 7.861 1.00 94.62 189 LEU A N 1
ATOM 1481 C CA . LEU A 1 189 ? 3.649 0.850 6.699 1.00 94.62 189 LEU A CA 1
ATOM 1482 C C . LEU A 1 189 ? 2.234 0.281 6.706 1.00 94.62 189 LEU A C 1
ATOM 1484 O O . LEU A 1 189 ? 1.981 -0.836 7.180 1.00 94.62 189 LEU A O 1
ATOM 1488 N N . TRP A 1 190 ? 1.321 1.049 6.127 1.00 96.31 190 TRP A N 1
ATOM 1489 C CA . TRP A 1 190 ? -0.022 0.607 5.801 1.00 96.31 190 TRP A CA 1
ATOM 1490 C C . TRP A 1 190 ? -0.515 1.238 4.496 1.00 96.31 190 TRP A C 1
ATOM 1492 O O . TRP A 1 190 ? -0.028 2.282 4.066 1.00 96.31 190 TRP A O 1
ATOM 1502 N N . GLY A 1 191 ? -1.491 0.606 3.859 1.00 96.62 191 GLY A N 1
ATOM 1503 C CA . GLY A 1 191 ? -2.128 1.099 2.642 1.00 96.62 191 GLY A CA 1
ATOM 1504 C C . GLY A 1 191 ? -3.426 0.356 2.366 1.00 96.62 191 GLY A C 1
ATOM 1505 O O . GLY A 1 191 ? -3.894 -0.425 3.194 1.00 96.62 191 GLY A O 1
ATOM 1506 N N . TYR A 1 192 ? -4.012 0.581 1.196 1.00 96.62 192 TYR A N 1
ATOM 1507 C CA . TYR A 1 192 ? -5.184 -0.175 0.759 1.00 96.62 192 TYR A CA 1
ATOM 1508 C C . TYR A 1 192 ? -4.765 -1.330 -0.142 1.00 96.62 192 TYR A C 1
ATOM 1510 O O . TYR A 1 192 ? -3.910 -1.172 -1.011 1.00 96.62 192 TYR A O 1
ATOM 1518 N N . GLU A 1 193 ? -5.431 -2.475 -0.004 1.00 96.00 193 GLU A N 1
ATOM 1519 C CA . GLU A 1 193 ? -5.229 -3.618 -0.904 1.00 96.00 193 GLU A CA 1
ATOM 1520 C C . GLU A 1 193 ? -5.513 -3.230 -2.367 1.00 96.00 193 GLU A C 1
ATOM 1522 O O . GLU A 1 193 ? -4.811 -3.661 -3.276 1.00 96.00 193 GLU A O 1
ATOM 1527 N N . ALA A 1 194 ? -6.479 -2.332 -2.595 1.00 94.31 194 ALA A N 1
ATOM 1528 C CA . ALA A 1 194 ? -6.818 -1.811 -3.920 1.00 94.31 194 ALA A CA 1
ATOM 1529 C C . ALA A 1 194 ? -5.676 -1.028 -4.604 1.00 94.31 194 ALA A C 1
ATOM 1531 O O . ALA A 1 194 ? -5.716 -0.823 -5.819 1.00 94.31 194 ALA A O 1
ATOM 1532 N N . SER A 1 195 ? -4.665 -0.593 -3.847 1.00 93.81 195 SER A N 1
ATOM 1533 C CA . SER A 1 195 ? -3.469 0.058 -4.390 1.00 93.81 195 SER A CA 1
ATOM 1534 C C . SER A 1 195 ? -2.483 -0.940 -5.003 1.00 93.81 195 SER A C 1
ATOM 1536 O O . SER A 1 195 ? -1.639 -0.557 -5.819 1.00 93.81 195 SER A O 1
ATOM 1538 N N . LEU A 1 196 ? -2.586 -2.224 -4.645 1.00 94.56 196 LEU A N 1
ATOM 1539 C CA . LEU A 1 196 ? -1.750 -3.276 -5.204 1.00 94.56 196 LEU A CA 1
ATOM 1540 C C . LEU A 1 196 ? -2.218 -3.650 -6.607 1.00 94.56 196 LEU A C 1
ATOM 1542 O O . LEU A 1 196 ? -3.394 -3.894 -6.878 1.00 94.56 196 LEU A O 1
ATOM 1546 N N . ARG A 1 197 ? -1.256 -3.746 -7.519 1.00 95.06 197 ARG A N 1
ATOM 1547 C CA . ARG A 1 197 ? -1.470 -4.157 -8.905 1.00 95.06 197 ARG A CA 1
ATOM 1548 C C . ARG A 1 197 ? -0.718 -5.451 -9.155 1.00 95.06 197 ARG A C 1
ATOM 1550 O O . ARG A 1 197 ? 0.426 -5.596 -8.742 1.00 95.06 197 ARG A O 1
ATOM 1557 N N . SER A 1 198 ? -1.344 -6.397 -9.847 1.00 93.38 198 SER A N 1
ATOM 1558 C CA . SER A 1 198 ? -0.670 -7.646 -10.211 1.00 93.38 198 SER A CA 1
ATOM 1559 C C . SER A 1 198 ? 0.417 -7.395 -11.256 1.00 93.38 198 SER A C 1
ATOM 1561 O O . SER A 1 198 ? 0.158 -6.767 -12.286 1.00 93.38 198 SER A O 1
ATOM 1563 N N . CYS A 1 199 ? 1.611 -7.947 -11.031 1.00 90.00 199 CYS A N 1
ATOM 1564 C CA . CYS A 1 199 ? 2.690 -7.932 -12.021 1.00 90.00 199 CYS A CA 1
ATOM 1565 C C . CYS A 1 199 ? 2.366 -8.808 -13.248 1.00 90.00 199 CYS A C 1
ATOM 1567 O O . CYS A 1 199 ? 2.795 -8.508 -14.360 1.00 90.00 199 CYS A O 1
ATOM 1569 N N . ALA A 1 200 ? 1.542 -9.848 -13.073 1.00 76.06 200 ALA A N 1
ATOM 1570 C CA . ALA A 1 200 ? 1.247 -10.857 -14.093 1.00 76.06 200 ALA A CA 1
ATOM 1571 C C . ALA A 1 200 ? 0.143 -10.462 -15.096 1.00 76.06 200 ALA A C 1
ATOM 1573 O O . ALA A 1 200 ? -0.128 -11.210 -16.034 1.00 76.06 200 ALA A O 1
ATOM 1574 N N . ALA A 1 201 ? -0.491 -9.294 -14.953 1.00 57.59 201 ALA A N 1
ATOM 1575 C CA . ALA A 1 201 ? -1.709 -8.925 -15.689 1.00 57.59 201 ALA A CA 1
ATOM 1576 C C . ALA A 1 201 ? -1.561 -8.775 -17.228 1.00 57.59 201 ALA A C 1
ATOM 1578 O O . ALA A 1 201 ? -2.522 -8.401 -17.896 1.00 57.59 201 ALA A O 1
ATOM 1579 N N . ARG A 1 202 ? -0.390 -9.061 -17.818 1.00 50.34 202 ARG A N 1
ATOM 1580 C CA . ARG A 1 202 ? -0.143 -8.989 -19.274 1.00 50.34 202 ARG A CA 1
ATOM 1581 C C . ARG A 1 202 ? 0.171 -10.328 -19.957 1.00 50.34 202 ARG A C 1
ATOM 1583 O O . ARG A 1 202 ? 0.460 -10.313 -21.150 1.00 50.34 202 ARG A O 1
ATOM 1590 N N . SER A 1 203 ? 0.074 -11.483 -19.292 1.00 43.06 203 SER A N 1
ATOM 1591 C CA . SER A 1 203 ? 0.348 -12.779 -19.942 1.00 43.06 203 SER A CA 1
ATOM 1592 C C . SER A 1 203 ? -0.816 -13.290 -20.813 1.00 43.06 203 SER A C 1
ATOM 1594 O O . SER A 1 203 ? -1.471 -14.287 -20.525 1.00 43.06 203 SER A O 1
ATOM 1596 N N . ARG A 1 204 ? -1.046 -12.644 -21.960 1.00 37.66 204 ARG A N 1
ATOM 1597 C CA . ARG A 1 204 ? -1.587 -13.334 -23.142 1.00 37.66 204 ARG A CA 1
ATOM 1598 C C . ARG A 1 204 ? -0.627 -13.113 -24.310 1.00 37.66 204 ARG A C 1
ATOM 1600 O O . ARG A 1 204 ? -0.754 -12.139 -25.040 1.00 37.66 204 ARG A O 1
ATOM 1607 N N . GLY A 1 205 ? 0.330 -14.034 -24.446 1.00 39.12 205 GLY A N 1
ATOM 1608 C CA . GLY A 1 205 ? 1.187 -14.198 -25.626 1.00 39.12 205 GLY A CA 1
ATOM 1609 C C . GLY A 1 205 ? 2.680 -13.926 -25.399 1.00 39.12 205 GLY A C 1
ATOM 1610 O O . GLY A 1 205 ? 3.058 -12.786 -25.172 1.00 39.12 205 GLY A O 1
ATOM 1611 N N . SER A 1 206 ? 3.501 -14.977 -25.578 1.00 40.91 206 SER A N 1
ATOM 1612 C CA . SER A 1 206 ? 4.970 -14.973 -25.780 1.00 40.91 206 SER A CA 1
ATOM 1613 C C . SER A 1 206 ? 5.835 -14.567 -24.567 1.00 40.91 206 SER A C 1
ATOM 1615 O O . SER A 1 206 ? 5.920 -13.398 -24.222 1.00 40.91 206 SER A O 1
ATOM 1617 N N . ALA A 1 207 ? 6.380 -15.510 -23.789 1.00 45.31 207 ALA A N 1
ATOM 1618 C CA . ALA A 1 207 ? 7.600 -16.319 -24.006 1.00 45.31 207 ALA A CA 1
ATOM 1619 C C . ALA A 1 207 ? 8.848 -15.697 -23.337 1.00 45.31 207 ALA A C 1
ATOM 1621 O O . ALA A 1 207 ? 9.266 -14.596 -23.677 1.00 45.31 207 ALA A O 1
ATOM 1622 N N . GLY A 1 208 ? 9.434 -16.450 -22.394 1.00 46.03 208 GLY A N 1
ATOM 1623 C CA . GLY A 1 208 ? 10.669 -16.125 -21.668 1.00 46.03 208 GLY A CA 1
ATOM 1624 C C . GLY A 1 208 ? 10.431 -15.660 -20.229 1.00 46.03 208 GLY A C 1
ATOM 1625 O O . GLY A 1 208 ? 10.254 -14.473 -19.982 1.00 46.03 208 GLY A O 1
ATOM 1626 N N . SER A 1 209 ? 10.440 -16.594 -19.269 1.00 49.69 209 SER A N 1
ATOM 1627 C CA . SER A 1 209 ? 10.496 -16.250 -17.839 1.00 49.69 209 SER A CA 1
ATOM 1628 C C . SER A 1 209 ? 11.889 -15.718 -17.499 1.00 49.69 209 SER A C 1
ATOM 1630 O O . SER A 1 209 ? 12.899 -16.366 -17.779 1.00 49.69 209 SER A O 1
ATOM 1632 N N . ALA A 1 210 ? 11.939 -14.526 -16.905 1.00 52.72 210 ALA A N 1
ATOM 1633 C CA . ALA A 1 210 ? 13.166 -13.814 -16.554 1.00 52.72 210 ALA A CA 1
ATOM 1634 C C . ALA A 1 210 ? 13.883 -14.405 -15.330 1.00 52.72 210 ALA A C 1
ATOM 1636 O O . ALA A 1 210 ? 15.044 -14.073 -15.064 1.00 52.72 210 ALA A O 1
ATOM 1637 N N . ARG A 1 211 ? 13.230 -15.336 -14.625 1.00 50.06 211 ARG A N 1
ATOM 1638 C CA . ARG A 1 211 ? 13.732 -15.990 -13.413 1.00 50.06 211 ARG A CA 1
ATOM 1639 C C . ARG A 1 211 ? 15.109 -16.654 -13.569 1.00 50.06 211 ARG A C 1
ATOM 1641 O O . ARG A 1 211 ? 15.822 -16.800 -12.580 1.00 50.06 211 ARG A O 1
ATOM 1648 N N . ALA A 1 212 ? 15.521 -17.000 -14.792 1.00 45.00 212 ALA A N 1
ATOM 1649 C CA . ALA A 1 212 ? 16.831 -17.596 -15.068 1.00 45.00 212 ALA A CA 1
ATOM 1650 C C . ALA A 1 212 ? 18.008 -16.593 -15.060 1.00 45.00 212 ALA A C 1
ATOM 1652 O O . ALA A 1 212 ? 19.140 -16.999 -14.808 1.00 45.00 212 ALA A O 1
ATOM 1653 N N . ILE A 1 213 ? 17.774 -15.298 -15.313 1.00 48.53 213 ILE A N 1
ATOM 1654 C CA . ILE A 1 213 ? 18.859 -14.328 -15.573 1.00 48.53 213 ILE A CA 1
ATOM 1655 C C . ILE A 1 213 ? 19.341 -13.632 -14.286 1.00 48.53 213 ILE A C 1
ATOM 1657 O O . ILE A 1 213 ? 20.519 -13.302 -14.176 1.00 48.53 213 ILE A O 1
ATOM 1661 N N . LEU A 1 214 ? 18.482 -13.470 -13.269 1.00 48.78 214 LEU A N 1
ATOM 1662 C CA . LEU A 1 214 ? 18.807 -12.689 -12.059 1.00 48.78 214 LEU A CA 1
ATOM 1663 C C . LEU A 1 214 ? 18.755 -13.465 -10.734 1.00 48.78 214 LEU A C 1
ATOM 1665 O O . LEU A 1 214 ? 19.025 -12.881 -9.684 1.00 48.78 214 LEU A O 1
ATOM 1669 N N . GLY A 1 215 ? 18.520 -14.785 -10.756 1.00 45.28 215 GLY A N 1
ATOM 1670 C CA . GLY A 1 215 ? 18.588 -15.632 -9.551 1.00 45.28 215 GLY A CA 1
ATOM 1671 C C . GLY A 1 215 ? 19.928 -15.546 -8.797 1.00 45.28 215 GLY A C 1
ATOM 1672 O O . GLY A 1 215 ? 19.993 -15.846 -7.610 1.00 45.28 215 GLY A O 1
ATOM 1673 N N . ARG A 1 216 ? 20.993 -15.061 -9.452 1.00 45.66 216 ARG A N 1
ATOM 1674 C CA . ARG A 1 216 ? 22.315 -14.833 -8.847 1.00 45.66 216 ARG A CA 1
ATOM 1675 C C . ARG A 1 216 ? 22.499 -13.458 -8.191 1.00 45.66 216 ARG A C 1
ATOM 1677 O O . ARG A 1 216 ? 23.401 -13.332 -7.370 1.00 45.66 216 ARG A O 1
ATOM 1684 N N . LEU A 1 217 ? 21.688 -12.449 -8.524 1.00 46.47 217 LEU A N 1
ATOM 1685 C CA . LEU A 1 217 ? 21.811 -11.097 -7.951 1.00 46.47 217 LEU A CA 1
ATOM 1686 C C . LEU A 1 217 ? 20.993 -10.942 -6.664 1.00 46.47 217 LEU A C 1
ATOM 1688 O O . LEU A 1 217 ? 21.491 -10.378 -5.695 1.00 46.47 217 LEU A O 1
ATOM 1692 N N . PHE A 1 218 ? 19.799 -11.538 -6.599 1.00 44.16 218 PHE A N 1
ATOM 1693 C CA . PHE A 1 218 ? 18.984 -11.529 -5.377 1.00 44.16 218 PHE A CA 1
ATOM 1694 C C . PHE A 1 218 ? 19.455 -12.542 -4.316 1.00 44.16 218 PHE A C 1
ATOM 1696 O O . PHE A 1 218 ? 19.241 -12.317 -3.132 1.00 44.16 218 PHE A O 1
ATOM 1703 N N . SER A 1 219 ? 20.173 -13.608 -4.701 1.00 43.06 219 SER A N 1
ATOM 1704 C CA . SER A 1 219 ? 20.760 -14.578 -3.754 1.00 43.06 219 SER A CA 1
ATOM 1705 C C . SER A 1 219 ? 22.064 -14.100 -3.094 1.00 43.06 219 SER A C 1
ATOM 1707 O O . SER A 1 219 ? 22.543 -14.742 -2.164 1.00 43.06 219 SER A O 1
ATOM 1709 N N . ARG A 1 220 ? 22.680 -13.007 -3.568 1.00 36.94 220 ARG A N 1
ATOM 1710 C CA . ARG A 1 220 ? 23.961 -12.502 -3.034 1.00 36.94 220 ARG A CA 1
ATOM 1711 C C . ARG A 1 220 ? 23.821 -11.527 -1.864 1.00 36.94 220 ARG A C 1
ATOM 1713 O O . ARG A 1 220 ? 24.837 -11.087 -1.346 1.00 36.94 220 ARG A O 1
ATOM 1720 N N . ARG A 1 221 ? 22.600 -11.220 -1.413 1.00 39.44 221 ARG A N 1
ATOM 1721 C CA . ARG A 1 221 ? 22.378 -10.462 -0.168 1.00 39.44 221 ARG A CA 1
ATOM 1722 C C . ARG A 1 221 ? 22.399 -11.332 1.099 1.00 39.44 221 ARG A C 1
ATOM 1724 O O . ARG A 1 221 ? 22.251 -10.795 2.183 1.00 39.44 221 ARG A O 1
ATOM 1731 N N . THR A 1 222 ? 22.629 -12.643 0.984 1.00 34.03 222 THR A N 1
ATOM 1732 C CA . THR A 1 222 ? 22.597 -13.589 2.119 1.00 34.03 222 THR A CA 1
ATOM 1733 C C . THR A 1 222 ? 23.969 -13.974 2.681 1.00 34.03 222 THR A C 1
ATOM 1735 O O . THR A 1 222 ? 24.087 -15.007 3.333 1.00 34.03 222 THR A O 1
ATOM 1738 N N . VAL A 1 223 ? 25.020 -13.190 2.437 1.00 34.19 223 VAL A N 1
ATOM 1739 C CA . VAL A 1 223 ? 26.308 -13.363 3.127 1.00 34.19 223 VAL A CA 1
ATOM 1740 C C . VAL A 1 223 ? 26.951 -11.991 3.287 1.00 34.19 223 VAL A C 1
ATOM 1742 O O . VAL A 1 223 ? 27.446 -11.456 2.300 1.00 34.19 223 VAL A O 1
ATOM 1745 N N . PHE A 1 224 ? 26.865 -11.409 4.482 1.00 32.00 224 PHE A N 1
ATOM 1746 C CA . PHE A 1 224 ? 27.978 -10.893 5.295 1.00 32.00 224 PHE A CA 1
ATOM 1747 C C . PHE A 1 224 ? 27.431 -10.326 6.606 1.00 32.00 224 PHE A C 1
ATOM 1749 O O . PHE A 1 224 ? 26.432 -9.577 6.549 1.00 32.00 224 PHE A O 1
#

Secondary structure (DSSP, 8-state):
-----EEEEETTEEEEE-TT--EEEEEEETTTEEEEEEEEEETTEEEE----EEEE---HHHHHHHHTTSPBP-S-SEEEEGGGEEE-STTS--HHHHHHHHHHHGGGPPPPP---EEEEETTEEEEE-TTS-EEEEEE-TTSSEEEEEEEEETTEEEEEEEEEEE----HHHHHHHHHTSPBP-S-SEEEEGGG-EETTTT-SS----THHHHHHHHGGGS--

Foldseek 3Di:
DDFDWAWAAFDQWIWIQTPLRWIKIWHDDPPQKIWMDTWFDQAQEIEHEDTDDIDRHGDNVVSVVVNVPHHFDDSHFKYFYLVQKDFQCLPVDGSVVLRVVNRLCLVVDDQQDQDADWAARPQWTWGQHPVRWIKIWGQDPVQWIFIFTWDQDSLEIATEDTDDTDCPDGNVVSVVVNVPGHHDDRGRMYGHPVRIDGSCVPPDDDDDDPCVPCVPNVVVSPDD